Protein AF-B7K690-F1 (afdb_monomer)

Foldseek 3Di:
DPLVLLQLQLCVLVVLCVVVVHDLVRLCVQLVHDSVVNVCSNRSNDDDDPSSLVSSCVSSVHDSVVSVVSVVPVVVLVVVVVVCVVVVHDPVCVVVQCQDLVNVVVVVQLVQLVVLLVVLPVLDDPVQKDKDQDDDPVVPPDDRASMKIAGPPVRDIFGEAEWEWDAQQWDDDLPFFTKTWTQQWAPDFDDQVSLVVCCVVPVHDSVLCNLQRTWDFLVNGFKYKYFQLRHQWDQDPSSGTDRHHDPVRCVLCVLVVHDDSVSSRLFMKMATRQQQACQDPVCVVQVNHDPRPPDPDSPSRTGDSIGMWTADSNRSATDPPMHTVSCVVVVVD

Radius of gyration: 24.87 Å; Cα contacts (8 Å, |Δi|>4): 506; chains: 1; bounding box: 63×53×62 Å

Solvent-accessible surface area (backbone atoms only — not comparable to full-atom values): 18440 Å² total; per-residue (Å²): 130,69,66,63,60,32,35,53,52,7,47,50,53,48,54,51,36,54,74,72,71,48,50,59,60,56,49,13,60,61,32,76,48,56,39,68,55,48,57,32,29,43,66,28,73,45,86,76,52,73,67,56,50,47,34,44,26,57,53,66,73,45,64,68,71,58,58,54,67,78,64,47,57,60,63,53,51,50,50,52,48,52,49,22,62,76,67,79,44,60,68,90,48,45,69,59,55,55,66,31,59,80,40,39,62,53,54,53,54,57,51,45,28,59,49,50,47,52,54,50,60,71,67,46,58,72,85,51,38,46,76,43,64,64,77,75,52,88,86,71,75,62,76,88,44,49,24,36,41,32,33,69,87,78,68,48,73,46,36,32,40,69,33,59,23,30,61,60,41,60,47,76,49,102,90,45,59,27,33,34,29,31,46,45,49,52,96,60,66,53,51,71,67,58,27,45,56,47,17,71,76,68,78,44,55,51,68,59,36,62,77,44,30,38,45,40,41,36,88,72,34,51,28,41,36,34,26,61,35,42,22,33,32,45,73,46,98,86,50,43,80,43,84,59,62,51,76,70,50,47,54,53,33,48,63,66,73,36,86,49,70,65,56,32,45,67,47,33,35,30,30,50,29,72,74,47,24,36,55,51,95,56,37,82,82,57,68,32,59,74,80,50,86,87,64,83,59,79,72,68,46,36,27,40,50,57,47,68,46,42,20,42,71,89,66,51,46,62,35,76,75,37,40,54,46,87,54,48,70,80,72,74,112

Organism: Rippkaea orientalis (strain PCC 8801 / RF-1) (NCBI:txid41431)

pLDDT: mean 88.21, std 11.84, range [42.97, 98.5]

Nearest PDB structures (foldseek):
  1y7y-assembly1_B  TM=9.907E-01  e=6.610E-06  Aeromonas hydrophila
  2b5a-assembly1_A  TM=9.288E-01  e=3.177E-06  [Bacillus] caldolyticus
  3f52-assembly1_A  TM=9.280E-01  e=1.466E-04  Corynebacterium glutamicum
  5woq-assembly2_C  TM=8.392E-01  e=2.435E-04  Mycolicibacterium smegmatis MC2 155
  3f51-assembly1_A  TM=7.438E-01  e=5.952E-05  Corynebacterium glutamicum

Secondary structure (DSSP, 8-state):
--HHHHHHHHHHHHHHHHHTT--HHHHHHHTT--HHHHHHHHTT-----HHHHHHHHHHTT--GGGHHHHSTHHHHHHHHHHHHHHTT--GGGHHHHHTSTTTHHHHHHHHHHHHHHHHHHHHS-TTTEEEE-PPP-TTTT----SEEEEETTT--EEEEEE-PBPTT--EEETTEEEEEEB--B-SSPPPHHHHHHHHHHHT--HHHHHHTTTBPBGGG-SEEEEEGGGGGEEE-TTS-EEE---HHHHHHHHHTT--SHHHHHH-EEEEEGGGSSTT-TTHHHHT-----TT---TT--BPPSS-EEEB-TTT-PBPTT-EEGGGGGGG--

Structure (mmCIF, N/CA/C/O backbone):
data_AF-B7K690-F1
#
_entry.id   AF-B7K690-F1
#
loop_
_atom_site.group_PDB
_atom_site.id
_atom_site.type_symbol
_atom_site.label_atom_id
_atom_site.label_alt_id
_atom_site.label_comp_id
_atom_site.label_asym_id
_atom_site.label_entity_id
_atom_site.label_seq_id
_atom_site.pdbx_PDB_ins_code
_atom_site.Cartn_x
_atom_site.Cartn_y
_atom_site.Cartn_z
_atom_site.occupancy
_atom_site.B_iso_or_equiv
_atom_site.auth_seq_id
_atom_site.auth_comp_id
_atom_site.auth_asym_id
_atom_site.auth_atom_id
_atom_site.pdbx_PDB_model_num
ATOM 1 N N . MET A 1 1 ? -36.297 -1.471 10.708 1.00 51.28 1 MET A N 1
ATOM 2 C CA . MET A 1 1 ? -35.366 -1.195 11.822 1.00 51.28 1 MET A CA 1
ATOM 3 C C . MET A 1 1 ? -33.978 -1.469 11.287 1.00 51.28 1 MET A C 1
ATOM 5 O O . MET A 1 1 ? -33.798 -2.527 10.695 1.00 51.28 1 MET A O 1
ATOM 9 N N . ASP A 1 2 ? -33.068 -0.508 11.374 1.00 62.31 2 ASP A N 1
ATOM 10 C CA . ASP A 1 2 ? -31.789 -0.590 10.670 1.00 62.31 2 ASP A CA 1
ATOM 11 C C . ASP A 1 2 ? -30.854 -1.568 11.397 1.00 62.31 2 ASP A C 1
ATOM 13 O O . ASP A 1 2 ? -30.290 -1.239 12.434 1.00 62.31 2 ASP A O 1
ATOM 17 N N . ALA A 1 3 ? -30.752 -2.817 10.935 1.00 71.12 3 ALA A N 1
ATOM 18 C CA . ALA A 1 3 ? -29.991 -3.861 11.635 1.00 71.12 3 ALA A CA 1
ATOM 19 C C . ALA A 1 3 ? -28.507 -3.486 11.824 1.00 71.12 3 ALA A C 1
ATOM 21 O O . ALA A 1 3 ? -27.873 -3.949 12.774 1.00 71.12 3 ALA A O 1
ATOM 22 N N . ASN A 1 4 ? -27.983 -2.604 10.967 1.00 79.19 4 ASN A N 1
ATOM 23 C CA . ASN A 1 4 ? -26.622 -2.086 11.054 1.00 79.19 4 ASN A CA 1
ATOM 24 C C . ASN A 1 4 ? -26.374 -1.288 12.340 1.00 79.19 4 ASN A C 1
ATOM 26 O O . ASN A 1 4 ? -25.328 -1.473 12.958 1.00 79.19 4 ASN A O 1
ATOM 30 N N . ILE A 1 5 ? -27.344 -0.493 12.811 1.00 83.12 5 ILE A N 1
ATOM 31 C CA . ILE A 1 5 ? -27.148 0.377 13.984 1.00 83.12 5 ILE A CA 1
ATOM 32 C C . ILE A 1 5 ? -26.910 -0.429 15.268 1.00 83.12 5 ILE A C 1
ATOM 34 O O . ILE A 1 5 ? -26.080 -0.079 16.106 1.00 83.12 5 ILE A O 1
ATOM 38 N N . LEU A 1 6 ? -27.614 -1.556 15.409 1.00 89.06 6 LEU A N 1
ATOM 39 C CA . LEU A 1 6 ? -27.503 -2.425 16.578 1.00 89.06 6 LEU A CA 1
ATOM 40 C C . LEU A 1 6 ? -26.184 -3.203 16.567 1.00 89.06 6 LEU A C 1
ATOM 42 O O . LEU A 1 6 ? -25.603 -3.441 17.623 1.00 89.06 6 LEU A O 1
ATOM 46 N N . ILE A 1 7 ? -25.706 -3.587 15.380 1.00 89.06 7 ILE A N 1
ATOM 47 C CA . ILE A 1 7 ? -24.416 -4.262 15.210 1.00 89.06 7 ILE A CA 1
ATOM 48 C C . ILE A 1 7 ? -23.264 -3.296 15.516 1.00 89.06 7 ILE A C 1
ATOM 50 O O . ILE A 1 7 ? -22.328 -3.675 16.218 1.00 89.06 7 ILE A O 1
ATOM 54 N N . GLU A 1 8 ? -23.331 -2.048 15.043 1.00 86.38 8 GLU A N 1
ATOM 55 C CA . GLU A 1 8 ? -22.324 -1.017 15.334 1.00 86.38 8 GLU A CA 1
ATOM 56 C C . GLU A 1 8 ? -22.236 -0.714 16.836 1.00 86.38 8 GLU A C 1
ATOM 58 O O . GLU A 1 8 ? -21.139 -0.749 17.404 1.00 86.38 8 GLU A O 1
ATOM 63 N N . LEU A 1 9 ? -23.383 -0.516 17.497 1.00 90.00 9 LEU A N 1
ATOM 64 C CA . LEU A 1 9 ? -23.448 -0.347 18.950 1.00 90.00 9 LEU A CA 1
ATOM 65 C C . LEU A 1 9 ? -22.862 -1.562 19.685 1.00 90.00 9 LEU A C 1
ATOM 67 O O . LEU A 1 9 ? -22.035 -1.405 20.584 1.00 90.00 9 LEU A O 1
ATOM 71 N N . GLY A 1 10 ? -23.244 -2.776 19.282 1.00 92.88 10 GLY A N 1
ATOM 72 C CA . GLY A 1 10 ? -22.747 -4.011 19.887 1.00 92.88 10 GLY A CA 1
ATOM 73 C C . GLY A 1 10 ? -21.228 -4.168 19.780 1.00 92.88 10 GLY A C 1
ATOM 74 O O . GLY A 1 10 ? -20.556 -4.454 20.775 1.00 92.88 10 GLY A O 1
ATOM 75 N N . ASN A 1 11 ? -20.669 -3.900 18.598 1.00 90.75 11 ASN A N 1
ATOM 76 C CA . ASN A 1 11 ? -19.228 -3.944 18.353 1.00 90.75 11 ASN A CA 1
ATOM 77 C C . ASN A 1 11 ? -18.466 -2.900 19.177 1.00 90.75 11 ASN A C 1
ATOM 79 O O . ASN A 1 11 ? -17.372 -3.182 19.674 1.00 90.75 11 ASN A O 1
ATOM 83 N N . PHE A 1 12 ? -19.028 -1.698 19.330 1.00 90.56 12 PHE A N 1
ATOM 84 C CA . PHE A 1 12 ? -18.436 -0.661 20.167 1.00 90.56 12 PHE A CA 1
ATOM 85 C C . PHE A 1 12 ? -18.348 -1.097 21.629 1.00 90.56 12 PHE A C 1
ATOM 87 O O . PHE A 1 12 ? -17.257 -1.071 22.203 1.00 90.56 12 PHE A O 1
ATOM 94 N N . LEU A 1 13 ? -19.460 -1.570 22.198 1.00 93.19 13 LEU A N 1
ATOM 95 C CA . LEU A 1 13 ? -19.507 -2.045 23.582 1.00 93.19 13 LEU A CA 1
ATOM 96 C C . LEU A 1 13 ? -18.502 -3.181 23.814 1.00 93.19 13 LEU A C 1
ATOM 98 O O . LEU A 1 13 ? -17.698 -3.116 24.744 1.00 93.19 13 LEU A O 1
ATOM 102 N N . HIS A 1 14 ? -18.460 -4.161 22.905 1.00 94.19 14 HIS A N 1
ATOM 103 C CA . HIS A 1 14 ? -17.504 -5.267 22.952 1.00 94.19 14 HIS A CA 1
ATOM 104 C C . HIS A 1 14 ? -16.045 -4.787 22.957 1.00 94.19 14 HIS A C 1
ATOM 106 O O . HIS A 1 14 ? -15.213 -5.251 23.743 1.00 94.19 14 HIS A O 1
ATOM 112 N N . LYS A 1 15 ? -15.719 -3.836 22.077 1.00 91.69 15 LYS A N 1
ATOM 113 C CA . LYS A 1 15 ? -14.371 -3.282 21.929 1.00 91.69 15 LYS A CA 1
ATOM 114 C C . LYS A 1 15 ? -13.919 -2.522 23.173 1.00 91.69 15 LYS A C 1
ATOM 116 O O . LYS A 1 15 ? -12.763 -2.644 23.567 1.00 91.69 15 LYS A O 1
ATOM 121 N N . ILE A 1 16 ? -14.792 -1.726 23.782 1.00 91.75 16 ILE A N 1
ATOM 122 C CA . ILE A 1 16 ? -14.454 -1.015 25.017 1.00 91.75 16 ILE A CA 1
ATOM 123 C C . ILE A 1 16 ? -14.284 -2.009 26.162 1.00 91.75 16 ILE A C 1
ATOM 125 O O . ILE A 1 16 ? -13.269 -1.974 26.858 1.00 91.75 16 ILE A O 1
ATOM 129 N N . ARG A 1 17 ? -15.251 -2.918 26.331 1.00 95.38 17 ARG A N 1
ATOM 130 C CA . ARG A 1 17 ? -15.245 -3.906 27.410 1.00 95.38 17 ARG A CA 1
ATOM 131 C C . ARG A 1 17 ? -13.947 -4.713 27.412 1.00 95.38 17 ARG A C 1
ATOM 133 O O . ARG A 1 17 ? -13.295 -4.844 28.445 1.00 95.38 17 ARG A O 1
ATOM 140 N N . THR A 1 18 ? -13.550 -5.214 26.242 1.00 93.69 18 THR A N 1
ATOM 141 C CA . THR A 1 18 ? -12.318 -6.000 26.076 1.00 93.69 18 THR A CA 1
ATOM 142 C C . THR A 1 18 ? -11.058 -5.177 26.342 1.00 93.69 18 THR A C 1
ATOM 144 O O . THR A 1 18 ? -10.140 -5.680 26.984 1.00 93.69 18 THR A O 1
ATOM 147 N N . ARG A 1 19 ? -11.017 -3.898 25.943 1.00 90.56 19 ARG A N 1
ATOM 148 C CA . ARG A 1 19 ? -9.907 -2.983 26.277 1.00 90.56 19 ARG A CA 1
ATOM 149 C C . ARG A 1 19 ? -9.764 -2.729 27.775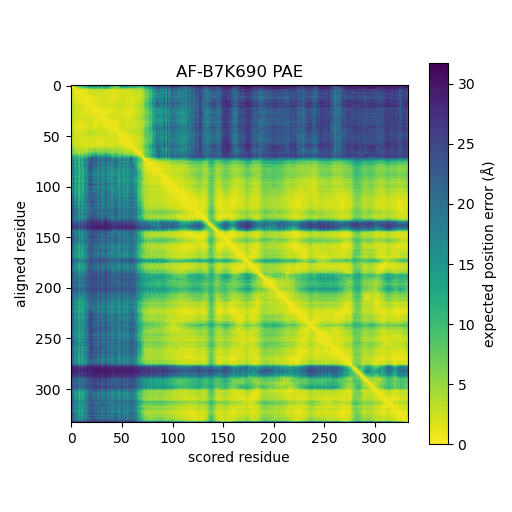 1.00 90.56 19 ARG A C 1
ATOM 151 O O . ARG A 1 19 ? -8.640 -2.591 28.242 1.00 90.56 19 ARG A O 1
ATOM 158 N N . LYS A 1 20 ? -10.876 -2.683 28.514 1.00 92.69 20 LYS A N 1
ATOM 159 C CA . LYS A 1 20 ? -10.876 -2.575 29.983 1.00 92.69 20 LYS A CA 1
ATOM 160 C C . LYS A 1 20 ? -10.671 -3.929 30.686 1.00 92.69 20 LYS A C 1
ATOM 162 O O . LYS A 1 20 ? -10.703 -3.984 31.908 1.00 92.69 20 LYS A O 1
ATOM 167 N N . GLY A 1 21 ? -10.454 -5.018 29.938 1.00 94.38 21 GLY A N 1
ATOM 168 C CA . GLY A 1 21 ? -10.219 -6.357 30.490 1.00 94.38 21 GLY A CA 1
ATOM 169 C C . GLY A 1 21 ? -11.438 -6.988 31.172 1.00 94.38 21 GLY A C 1
ATOM 170 O O . GLY A 1 21 ? -11.285 -7.943 31.927 1.00 94.38 21 GLY A O 1
ATOM 171 N N . LEU A 1 22 ? -12.645 -6.471 30.926 1.00 95.62 22 LEU A N 1
ATOM 172 C CA . LEU A 1 22 ? -13.865 -6.918 31.601 1.00 95.62 22 LEU A CA 1
ATOM 173 C C . LEU A 1 22 ? -14.472 -8.129 30.874 1.00 95.62 22 LEU A C 1
ATOM 175 O O . LEU A 1 22 ? -14.525 -8.166 29.640 1.00 95.62 22 LEU A O 1
ATOM 179 N N . SER A 1 23 ? -14.985 -9.111 31.614 1.00 97.50 23 SER A N 1
ATOM 180 C CA . SER A 1 23 ? -15.824 -10.178 31.046 1.00 97.50 23 SER A CA 1
ATOM 181 C C . SER A 1 23 ? -17.252 -9.675 30.787 1.00 97.50 23 SER A C 1
ATOM 183 O O . SER A 1 23 ? -17.644 -8.618 31.285 1.00 97.50 23 SER A O 1
ATOM 185 N N . GLN A 1 24 ? -18.040 -10.405 29.985 1.00 97.62 24 GLN A N 1
ATOM 186 C CA . GLN A 1 24 ? -19.461 -10.074 29.792 1.00 97.62 24 GLN A CA 1
ATOM 187 C C . GLN A 1 24 ? -20.231 -10.186 31.111 1.00 97.62 24 GLN A C 1
ATOM 189 O O . GLN A 1 24 ? -21.019 -9.298 31.410 1.00 97.62 24 GLN A O 1
ATOM 194 N N . GLU A 1 25 ? -19.967 -11.232 31.903 1.00 97.69 25 GLU A N 1
ATOM 195 C CA . GLU A 1 25 ? -20.482 -11.399 33.267 1.00 97.69 25 GLU A CA 1
ATOM 196 C C . GLU A 1 25 ? -20.187 -10.174 34.132 1.00 97.69 25 GLU A C 1
ATOM 198 O O . GLU A 1 25 ? -21.101 -9.621 34.731 1.00 97.69 25 GLU A O 1
ATOM 203 N N . TYR A 1 26 ? -18.935 -9.720 34.152 1.00 97.56 26 TYR A N 1
ATOM 204 C CA . TYR A 1 26 ? -18.531 -8.632 35.034 1.00 97.56 26 TYR A CA 1
ATOM 205 C C . TYR A 1 26 ? -19.106 -7.281 34.593 1.00 97.56 26 TYR A C 1
ATOM 207 O O . TYR A 1 26 ? -19.539 -6.491 35.422 1.00 97.56 26 TYR A O 1
ATOM 215 N N . LEU A 1 27 ? -19.202 -7.024 33.283 1.00 97.31 27 LEU A N 1
ATOM 216 C CA . LEU A 1 27 ? -19.916 -5.842 32.791 1.00 97.31 27 LEU A CA 1
ATOM 217 C C . LEU A 1 27 ? -21.408 -5.889 33.149 1.00 97.31 27 LEU A C 1
ATOM 219 O O . LEU A 1 27 ? -21.987 -4.863 33.491 1.00 97.31 27 LEU A O 1
ATOM 223 N N . ALA A 1 28 ? -22.031 -7.062 33.043 1.00 97.38 28 ALA A N 1
ATOM 224 C CA . ALA A 1 28 ? -23.441 -7.236 33.361 1.00 97.38 28 ALA A CA 1
ATOM 225 C C . ALA A 1 28 ? -23.717 -6.944 34.842 1.00 97.38 28 ALA A C 1
ATOM 227 O O . ALA A 1 28 ? -24.654 -6.217 35.148 1.00 97.38 28 ALA A O 1
ATOM 228 N N . GLU A 1 29 ? -22.848 -7.425 35.734 1.00 97.31 29 GLU A N 1
ATOM 229 C CA . GLU A 1 29 ? -22.893 -7.124 37.167 1.00 97.31 29 GLU A CA 1
ATOM 230 C C . GLU A 1 29 ? -22.744 -5.621 37.442 1.00 97.31 29 GLU A C 1
ATOM 232 O O . GLU A 1 29 ? -23.582 -5.035 38.123 1.00 97.31 29 GLU A O 1
ATOM 237 N N . LEU A 1 30 ? -21.734 -4.970 36.853 1.00 96.75 30 LEU A N 1
ATOM 238 C CA . LEU A 1 30 ? -21.505 -3.530 37.029 1.00 96.75 30 LEU A CA 1
ATOM 239 C C . LEU A 1 30 ? -22.658 -2.664 36.496 1.00 96.75 30 LEU A C 1
ATOM 241 O O . LEU A 1 30 ? -22.901 -1.579 37.019 1.00 96.75 30 LEU A O 1
ATOM 245 N N . ALA A 1 31 ? -23.338 -3.118 35.442 1.00 96.19 31 ALA A N 1
ATOM 246 C CA . ALA A 1 31 ? -24.435 -2.396 34.801 1.00 96.19 31 ALA A CA 1
ATOM 247 C C . ALA A 1 31 ? -25.825 -2.755 35.360 1.00 96.19 31 ALA A C 1
ATOM 249 O O . ALA A 1 31 ? -26.808 -2.194 34.875 1.00 96.19 31 ALA A O 1
ATOM 250 N N . ASP A 1 32 ? -25.910 -3.675 36.330 1.00 96.44 32 ASP A N 1
ATOM 251 C CA . ASP A 1 32 ? -27.158 -4.264 36.842 1.00 96.44 32 ASP A CA 1
ATOM 252 C C . ASP A 1 32 ? -28.048 -4.844 35.720 1.00 96.44 32 ASP A C 1
ATOM 254 O O . ASP A 1 32 ? -29.227 -4.524 35.558 1.00 96.44 32 ASP A O 1
ATOM 258 N N . LEU A 1 33 ? -27.443 -5.673 34.865 1.00 96.19 33 LEU A N 1
ATOM 259 C CA . LEU A 1 33 ? -28.084 -6.297 33.708 1.00 96.19 33 LEU A CA 1
ATOM 260 C C . LEU A 1 33 ? -27.851 -7.807 33.680 1.00 96.19 33 LEU A C 1
ATOM 262 O O . LEU A 1 33 ? -26.888 -8.335 34.228 1.00 96.19 33 LEU A O 1
ATOM 266 N N . ASP A 1 34 ? -28.711 -8.526 32.955 1.00 96.38 34 ASP A N 1
ATOM 267 C CA . ASP A 1 34 ? -28.480 -9.943 32.686 1.00 96.38 34 ASP A CA 1
ATOM 268 C C . ASP A 1 34 ? -27.308 -10.110 31.711 1.00 96.38 34 ASP A C 1
ATOM 270 O O . ASP A 1 34 ? -27.235 -9.481 30.650 1.00 96.38 34 ASP A O 1
ATOM 274 N N . ARG A 1 35 ? -26.394 -11.022 32.019 1.00 96.69 35 ARG A N 1
ATOM 275 C CA . ARG A 1 35 ? -25.261 -11.325 31.142 1.00 96.69 35 ARG A CA 1
ATOM 276 C C . ARG A 1 35 ? -25.682 -11.706 29.718 1.00 96.69 35 ARG A C 1
ATOM 278 O O . ARG A 1 35 ? -25.057 -11.297 28.738 1.00 96.69 35 ARG A O 1
ATOM 285 N N . THR A 1 36 ? -26.740 -12.495 29.576 1.00 97.06 36 THR A N 1
ATOM 286 C CA . THR A 1 36 ? -27.297 -12.881 28.273 1.00 97.06 36 THR A CA 1
ATOM 287 C C . THR A 1 36 ? -27.758 -11.652 27.503 1.00 97.06 36 THR A C 1
ATOM 289 O O . THR A 1 36 ? -27.610 -11.606 26.282 1.00 97.06 36 THR A O 1
ATOM 292 N N . TYR A 1 37 ? -28.260 -10.630 28.199 1.00 96.62 37 TYR A N 1
ATOM 293 C CA . TYR A 1 37 ? -28.616 -9.357 27.590 1.00 96.62 37 TYR A CA 1
ATOM 294 C C . TYR A 1 37 ? -27.383 -8.629 27.042 1.00 96.62 37 TYR A C 1
ATOM 296 O O . TYR A 1 37 ? -27.397 -8.263 25.867 1.00 96.62 37 TYR A O 1
ATOM 304 N N . ILE A 1 38 ? -26.284 -8.539 27.804 1.00 97.00 38 ILE A N 1
ATOM 305 C CA . ILE A 1 38 ? -24.995 -8.012 27.307 1.00 97.00 38 ILE A CA 1
ATOM 306 C C . ILE A 1 38 ? -24.518 -8.790 26.069 1.00 97.00 38 ILE A C 1
ATOM 308 O O . ILE A 1 38 ? -24.191 -8.196 25.044 1.00 97.00 38 ILE A O 1
ATOM 312 N N . SER A 1 39 ? -24.558 -10.124 26.106 1.00 97.06 39 SER A N 1
ATOM 313 C CA . SER A 1 39 ? -24.180 -10.977 24.968 1.00 97.06 39 SER A CA 1
ATOM 314 C C . SER A 1 39 ? -25.051 -10.751 23.724 1.00 97.06 39 SER A C 1
ATOM 316 O O . SER A 1 39 ? -24.575 -10.820 22.587 1.00 97.06 39 SER A O 1
ATOM 318 N N . LEU A 1 40 ? -26.353 -10.526 23.904 1.00 96.88 40 LEU A N 1
ATOM 319 C CA . LEU A 1 40 ? -27.267 -10.233 22.802 1.00 96.88 40 LEU A CA 1
ATOM 320 C C . LEU A 1 40 ? -27.055 -8.819 22.252 1.00 96.88 40 LEU A C 1
ATOM 322 O O . LEU A 1 40 ? -27.145 -8.642 21.037 1.00 96.88 40 LEU A O 1
ATOM 326 N N . LEU A 1 41 ? -26.746 -7.845 23.110 1.00 95.25 41 LEU A N 1
ATOM 327 C CA . LEU A 1 41 ? -26.402 -6.483 22.707 1.00 95.25 41 LEU A CA 1
ATOM 328 C C . LEU A 1 41 ? -25.116 -6.446 21.886 1.00 95.25 41 LEU A C 1
ATOM 330 O O . LEU A 1 41 ? -25.131 -5.907 20.785 1.00 95.25 41 LEU A O 1
ATOM 334 N N . GLU A 1 42 ? -24.044 -7.095 22.350 1.00 95.44 42 GLU A N 1
ATOM 335 C CA . GLU A 1 42 ? -22.766 -7.148 21.620 1.00 95.44 42 GLU A CA 1
ATOM 336 C C . GLU A 1 42 ? -22.894 -7.797 20.233 1.00 95.44 42 GLU A C 1
ATOM 338 O O . GLU A 1 42 ? -22.110 -7.509 19.336 1.00 95.44 42 GLU A O 1
ATOM 343 N N . ARG A 1 43 ? -23.912 -8.642 20.029 1.00 94.69 43 ARG A N 1
ATOM 344 C CA . ARG A 1 43 ? -24.222 -9.285 18.741 1.00 94.69 43 ARG A CA 1
ATOM 345 C C . ARG A 1 43 ? -25.280 -8.545 17.912 1.00 94.69 43 ARG A C 1
ATOM 347 O O . ARG A 1 43 ? -25.734 -9.085 16.901 1.00 94.69 43 ARG A O 1
ATOM 354 N N . GLY A 1 44 ? -25.739 -7.373 18.357 1.00 93.44 44 GLY A N 1
ATOM 355 C CA . GLY A 1 44 ? -26.783 -6.588 17.691 1.00 93.44 44 GLY A CA 1
ATOM 356 C C . GLY A 1 44 ? -28.156 -7.272 17.644 1.00 93.44 44 GLY A C 1
ATOM 357 O O . GLY A 1 44 ? -28.960 -7.002 16.757 1.00 93.44 44 GLY A O 1
ATOM 358 N N . LYS A 1 45 ? -28.433 -8.207 18.564 1.00 95.50 45 LYS A N 1
ATOM 359 C CA . LYS A 1 45 ? -29.685 -8.990 18.622 1.00 95.50 45 LYS A CA 1
ATOM 360 C C . LYS A 1 45 ? -30.746 -8.385 19.543 1.00 95.50 45 LYS A C 1
ATOM 362 O O . LYS A 1 45 ? -31.843 -8.932 19.649 1.00 95.50 45 LYS A O 1
ATOM 367 N N 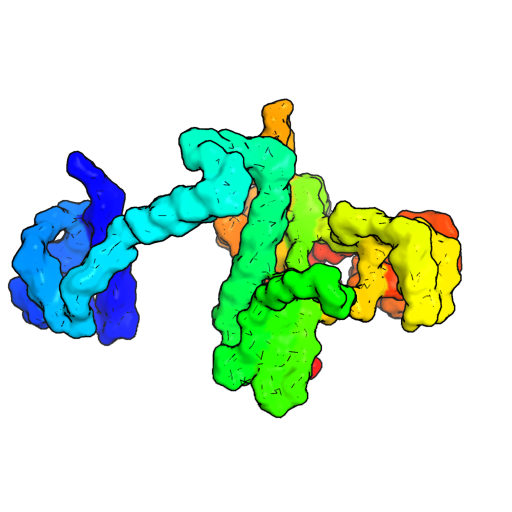. ARG A 1 46 ? -30.433 -7.282 20.226 1.00 93.50 46 ARG A N 1
ATOM 368 C CA . ARG A 1 46 ? -31.354 -6.546 21.099 1.00 93.50 46 ARG A CA 1
ATOM 369 C C . ARG A 1 46 ? -31.252 -5.052 20.834 1.00 93.50 46 ARG A C 1
ATOM 371 O O . ARG A 1 46 ? -30.167 -4.549 20.572 1.00 93.50 46 ARG A O 1
ATOM 378 N N . ASN A 1 47 ? -32.394 -4.376 20.928 1.00 93.00 47 ASN A N 1
ATOM 379 C CA . ASN A 1 47 ? -32.479 -2.923 20.933 1.00 93.00 47 ASN A CA 1
ATOM 380 C C . ASN A 1 47 ? -32.566 -2.444 22.392 1.00 93.00 47 ASN A C 1
ATOM 382 O O . ASN A 1 47 ? -33.613 -2.657 23.011 1.00 93.00 47 ASN A O 1
ATOM 386 N N . PRO A 1 48 ? -31.490 -1.881 22.966 1.00 92.75 48 PRO A N 1
ATOM 387 C CA . PRO A 1 48 ? -31.515 -1.416 24.342 1.00 92.75 48 PRO A CA 1
ATOM 388 C C . PRO A 1 48 ? -32.320 -0.125 24.494 1.00 92.75 48 PRO A C 1
ATOM 390 O O . PRO A 1 48 ? -32.356 0.714 23.598 1.00 92.75 48 PRO A O 1
ATOM 393 N N . SER A 1 49 ? -32.930 0.068 25.665 1.00 93.88 49 SER A N 1
ATOM 394 C CA . SER A 1 49 ? -33.419 1.391 26.056 1.00 93.88 49 SER A CA 1
ATOM 395 C C . SER A 1 49 ? -32.245 2.342 26.306 1.00 93.88 49 SER A C 1
ATOM 397 O O . SER A 1 49 ? -31.137 1.913 26.639 1.00 93.88 49 SER A O 1
ATOM 399 N N . LEU A 1 50 ? -32.503 3.650 26.237 1.00 89.50 50 LEU A N 1
ATOM 400 C CA . LEU A 1 50 ? -31.508 4.666 26.591 1.00 89.50 50 LEU A CA 1
ATOM 401 C C . LEU A 1 50 ? -31.019 4.516 28.043 1.00 89.50 50 LEU A C 1
ATOM 403 O O . LEU A 1 50 ? -29.850 4.743 28.328 1.00 89.50 50 LEU A O 1
ATOM 407 N N . THR A 1 51 ? -31.890 4.066 28.951 1.00 93.50 51 THR A N 1
ATOM 408 C CA . THR A 1 51 ? -31.523 3.783 30.346 1.00 93.50 51 THR A CA 1
ATOM 409 C C . THR A 1 51 ? -30.545 2.615 30.465 1.00 93.50 51 THR A C 1
ATOM 411 O O . THR A 1 51 ? -29.554 2.745 31.170 1.00 93.50 51 THR A O 1
ATOM 414 N N . CYS A 1 52 ? -30.756 1.518 29.723 1.00 93.81 52 CYS A N 1
ATOM 415 C CA . CYS A 1 52 ? -29.797 0.407 29.664 1.00 93.81 52 CYS A CA 1
ATOM 416 C C . CYS A 1 52 ? -28.444 0.866 29.116 1.00 93.81 52 CYS A C 1
ATOM 418 O O . CYS A 1 52 ? -27.407 0.497 29.656 1.00 93.81 52 CYS A O 1
ATOM 420 N N . ILE A 1 53 ? -28.453 1.668 28.044 1.00 92.81 53 ILE A N 1
ATOM 421 C CA . ILE A 1 53 ? -27.232 2.249 27.474 1.00 92.81 53 ILE A CA 1
ATOM 422 C C . ILE A 1 53 ? -26.500 3.065 28.541 1.00 92.81 53 ILE A C 1
ATOM 424 O O . ILE A 1 53 ? -25.310 2.851 28.743 1.00 92.81 53 ILE A O 1
ATOM 428 N N . ASN A 1 54 ? -27.201 3.951 29.253 1.00 93.25 54 ASN A N 1
ATOM 429 C CA . ASN A 1 54 ? -26.600 4.769 30.301 1.00 93.25 54 ASN A CA 1
ATOM 430 C C . ASN A 1 54 ? -25.957 3.918 31.407 1.00 93.25 54 ASN A C 1
ATOM 432 O O . ASN A 1 54 ? -24.818 4.184 31.777 1.00 93.25 54 ASN A O 1
ATOM 436 N N . SER A 1 55 ? -26.634 2.865 31.881 1.00 94.94 55 SER A N 1
ATOM 437 C CA . SER A 1 55 ? -26.071 1.950 32.885 1.00 94.94 55 SER A CA 1
ATOM 438 C C . SER A 1 55 ? -24.805 1.250 32.387 1.00 94.94 55 SER A C 1
ATOM 440 O O . SER A 1 55 ? -23.811 1.180 33.104 1.00 94.94 55 SER A O 1
ATOM 442 N N . ILE A 1 56 ? -24.801 0.780 31.135 1.00 95.31 56 ILE A N 1
ATOM 443 C CA . ILE A 1 56 ? -23.624 0.141 30.529 1.00 95.31 56 ILE A CA 1
ATOM 444 C C . ILE A 1 56 ? -22.470 1.139 30.390 1.00 95.31 56 ILE A C 1
ATOM 446 O O . ILE A 1 56 ? -21.328 0.794 30.674 1.00 95.31 56 ILE A O 1
ATOM 450 N N . PHE A 1 57 ? -22.744 2.370 29.959 1.00 93.75 57 PHE A N 1
ATOM 451 C CA . PHE A 1 57 ? -21.721 3.403 29.786 1.00 93.75 57 PHE A CA 1
ATOM 452 C C . PHE A 1 57 ? -21.115 3.833 31.126 1.00 93.75 57 PHE A C 1
ATOM 454 O O . PHE A 1 57 ? -19.897 3.939 31.229 1.00 93.75 57 PHE A O 1
ATOM 461 N N . GLN A 1 58 ? -21.932 3.965 32.175 1.00 94.06 58 GLN A N 1
ATOM 462 C CA . GLN A 1 58 ? -21.453 4.198 33.541 1.00 94.06 58 GLN A CA 1
ATOM 463 C C . GLN A 1 58 ? -20.585 3.038 34.048 1.00 94.06 58 GLN A C 1
ATOM 465 O O . GLN A 1 58 ? -19.496 3.274 34.563 1.00 94.06 58 GLN A O 1
ATOM 470 N N . ALA A 1 59 ? -21.013 1.789 33.838 1.00 95.19 59 ALA A N 1
ATOM 471 C CA . ALA A 1 59 ? -20.243 0.594 34.19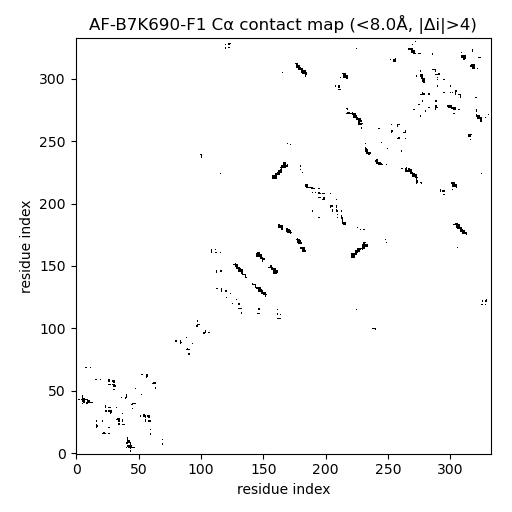4 1.00 95.19 59 ALA A CA 1
ATOM 472 C C . ALA A 1 59 ? -18.911 0.488 33.431 1.00 95.19 59 ALA A C 1
ATOM 474 O O . ALA A 1 59 ? -17.915 -0.015 33.951 1.00 95.19 59 ALA A O 1
ATOM 475 N N . LEU A 1 60 ? -18.889 0.972 32.189 1.00 93.06 60 LEU A N 1
ATOM 476 C CA . LEU A 1 60 ? -17.688 1.070 31.373 1.00 93.06 60 LEU A CA 1
ATOM 477 C C . LEU A 1 60 ? -16.871 2.326 31.662 1.00 93.06 60 LEU A C 1
ATOM 479 O O . LEU A 1 60 ? -15.797 2.432 31.079 1.00 93.06 60 LEU A O 1
ATOM 483 N N . ASP A 1 61 ? -17.318 3.232 32.537 1.00 92.19 61 ASP A N 1
ATOM 484 C CA . ASP A 1 61 ? -16.685 4.528 32.807 1.00 92.19 61 ASP A CA 1
ATOM 485 C C . ASP A 1 61 ? -16.397 5.282 31.491 1.00 92.19 61 ASP A C 1
ATOM 487 O O . ASP A 1 61 ? -15.251 5.516 31.100 1.00 92.19 61 ASP A O 1
ATOM 491 N N . ILE A 1 62 ? -17.486 5.524 30.751 1.00 88.50 62 ILE A N 1
ATOM 492 C CA . ILE A 1 62 ? -17.552 6.257 29.484 1.00 88.50 62 ILE A CA 1
ATOM 493 C C . ILE A 1 62 ? -18.712 7.253 29.542 1.00 88.50 62 ILE A C 1
ATOM 495 O O . ILE A 1 62 ? -19.801 6.929 30.017 1.00 88.50 62 ILE A O 1
ATOM 499 N N . ASP A 1 63 ? -18.500 8.452 29.002 1.00 86.44 63 ASP A N 1
ATOM 500 C CA . ASP A 1 63 ? -19.563 9.441 28.835 1.00 86.44 63 ASP A CA 1
ATOM 501 C C . ASP A 1 63 ? -20.563 8.984 27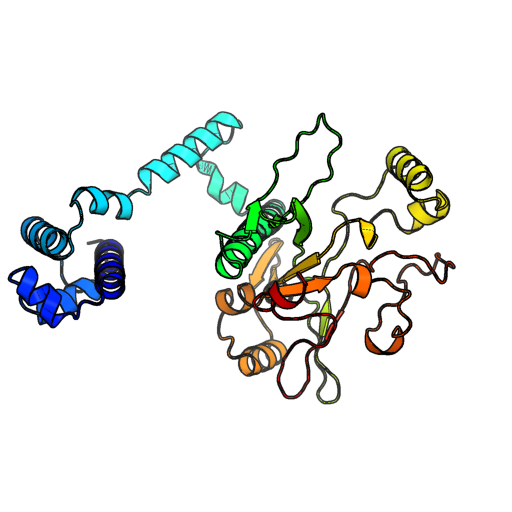.757 1.00 86.44 63 ASP A C 1
ATOM 503 O O . ASP A 1 63 ? -20.178 8.643 26.638 1.00 86.44 63 ASP A O 1
ATOM 507 N N . ILE A 1 64 ? -21.866 9.001 28.064 1.00 83.88 64 ILE A N 1
ATOM 508 C CA . ILE A 1 64 ? -22.924 8.626 27.113 1.00 83.88 64 ILE A CA 1
ATOM 509 C C . ILE A 1 64 ? -22.879 9.448 25.817 1.00 83.88 64 ILE A C 1
ATOM 511 O O . ILE A 1 64 ? -23.306 8.956 24.776 1.00 83.88 64 ILE A O 1
ATOM 515 N N . ILE A 1 65 ? -22.307 10.658 25.839 1.00 81.00 65 ILE A N 1
ATOM 516 C CA . ILE A 1 65 ? -22.082 11.487 24.648 1.00 81.00 65 ILE A CA 1
ATOM 517 C C . ILE A 1 65 ? -21.186 10.772 23.621 1.00 81.00 65 ILE A C 1
ATOM 519 O O . ILE A 1 65 ? -21.360 10.975 22.417 1.00 81.00 65 ILE A O 1
ATOM 523 N N . GLU A 1 66 ? -20.288 9.874 24.046 1.00 75.62 66 GLU A N 1
ATOM 524 C CA . GLU A 1 66 ? -19.461 9.077 23.130 1.00 75.62 66 GLU A CA 1
ATOM 525 C C . GLU A 1 66 ? -20.293 8.186 22.199 1.00 75.62 66 GLU A C 1
ATOM 527 O O . GLU A 1 66 ? -19.832 7.844 21.109 1.00 75.62 66 GLU A O 1
ATOM 532 N N . ILE A 1 67 ? -21.550 7.874 22.545 1.00 76.12 67 ILE A N 1
ATOM 533 C CA . ILE A 1 67 ? -22.436 7.127 21.649 1.00 76.12 67 ILE A CA 1
ATOM 534 C C . ILE A 1 67 ? -22.681 7.874 20.334 1.00 76.12 67 ILE A C 1
ATOM 536 O O . ILE A 1 67 ? -22.802 7.247 19.287 1.00 76.12 67 ILE A O 1
ATOM 540 N N . PHE A 1 68 ? -22.700 9.210 20.348 1.00 69.00 68 PHE A N 1
ATOM 541 C CA . PHE A 1 68 ? -22.915 10.003 19.139 1.00 69.00 68 PHE A CA 1
ATOM 542 C C . PHE A 1 68 ? -21.718 9.948 18.189 1.00 69.00 68 PHE A C 1
ATOM 544 O O . PHE A 1 68 ? -21.899 10.115 16.986 1.00 69.00 68 PHE A O 1
ATOM 551 N N . GLN A 1 69 ? -20.523 9.607 18.684 1.00 65.06 69 GLN A N 1
ATOM 552 C CA . GLN A 1 69 ? -19.354 9.356 17.837 1.00 65.06 69 GLN A CA 1
ATOM 553 C C . GLN A 1 69 ? -19.509 8.080 16.995 1.00 65.06 69 GLN A C 1
ATOM 555 O O . GLN A 1 69 ? -18.866 7.957 15.953 1.00 65.06 69 GLN A O 1
ATOM 560 N N . LEU A 1 70 ? -20.379 7.145 17.405 1.00 61.91 70 LEU A N 1
ATOM 561 C CA . LEU A 1 70 ? -20.742 5.975 16.593 1.00 61.91 70 LEU A CA 1
ATOM 562 C C . LEU A 1 70 ? -21.541 6.360 15.356 1.00 61.91 70 LEU A C 1
ATOM 564 O O . LEU A 1 70 ? -21.437 5.696 14.331 1.00 61.91 70 LEU A O 1
ATOM 568 N N . PHE A 1 71 ? -22.305 7.445 15.450 1.00 63.88 71 PHE A N 1
ATOM 569 C CA . PHE A 1 71 ? -23.264 7.864 14.433 1.00 63.88 71 PHE A CA 1
ATOM 570 C C . PHE A 1 71 ? -22.801 9.085 13.642 1.00 63.88 71 PHE A C 1
ATOM 572 O O . PHE A 1 71 ? -23.554 9.610 12.822 1.00 63.88 71 PHE A O 1
ATOM 579 N N . ASP A 1 72 ? -21.566 9.541 13.856 1.00 62.84 72 ASP A N 1
ATOM 580 C CA . ASP A 1 72 ? -21.057 10.792 13.303 1.00 62.84 72 ASP A CA 1
ATOM 581 C C . ASP A 1 72 ? -20.616 10.674 11.830 1.00 62.84 72 ASP A C 1
ATOM 583 O O . ASP A 1 72 ? -19.540 11.107 11.401 1.00 62.84 72 ASP A O 1
ATOM 587 N N . TYR A 1 73 ? -21.481 10.066 11.018 1.00 67.38 73 TYR A N 1
ATOM 588 C CA . TYR A 1 73 ? -21.480 10.262 9.576 1.00 67.38 73 TYR A CA 1
ATOM 589 C C . TYR A 1 73 ? -21.769 11.728 9.246 1.00 67.38 73 TYR A C 1
ATOM 591 O O . TYR A 1 73 ? -21.235 12.227 8.264 1.00 67.38 73 TYR A O 1
ATOM 599 N N . THR A 1 74 ? -22.526 12.441 10.087 1.00 68.31 74 THR A N 1
ATOM 600 C CA . THR A 1 74 ? -22.873 13.854 9.895 1.00 68.31 74 THR A CA 1
ATOM 601 C C . THR A 1 74 ? -21.637 14.739 9.773 1.00 68.31 74 THR A C 1
ATOM 603 O O . THR A 1 74 ? -21.524 15.468 8.792 1.00 68.31 74 THR A O 1
ATOM 606 N N . ASN A 1 75 ? -20.657 14.644 10.679 1.00 73.62 75 ASN A N 1
ATOM 607 C CA . ASN A 1 75 ? -19.443 15.455 10.551 1.00 73.62 75 ASN A CA 1
ATOM 608 C C . ASN A 1 75 ? -18.606 15.078 9.326 1.00 73.62 75 ASN A C 1
ATOM 610 O O . ASN A 1 75 ? -18.060 15.965 8.673 1.00 73.62 75 ASN A O 1
ATOM 614 N N . LYS A 1 76 ? -18.535 13.794 8.955 1.00 78.69 76 LYS A N 1
ATOM 615 C CA . LYS A 1 76 ? -17.832 13.370 7.730 1.00 78.69 76 LYS A CA 1
ATOM 616 C C . LYS A 1 76 ? -18.535 13.853 6.463 1.00 78.69 76 LYS A C 1
ATOM 618 O O . LYS A 1 76 ? -17.868 14.327 5.552 1.00 78.69 76 LYS A O 1
ATOM 623 N N . ILE A 1 77 ? -19.861 13.763 6.409 1.00 83.25 77 ILE A N 1
ATOM 624 C CA . ILE A 1 77 ? -20.679 14.262 5.298 1.00 83.25 77 ILE A CA 1
ATOM 625 C C . ILE A 1 77 ? -20.534 15.780 5.200 1.00 83.25 77 ILE A C 1
ATOM 627 O O . ILE A 1 77 ? -20.301 16.288 4.110 1.00 83.25 77 ILE A O 1
ATOM 631 N N . ASN A 1 78 ? -20.561 16.497 6.326 1.00 84.44 78 ASN A N 1
ATOM 632 C CA . ASN A 1 78 ? -20.332 17.940 6.358 1.00 84.44 78 ASN A CA 1
ATOM 633 C C . ASN A 1 78 ? -18.931 18.300 5.852 1.00 84.44 78 ASN A C 1
ATOM 635 O O . ASN A 1 78 ? -18.796 19.210 5.040 1.00 84.44 78 ASN A O 1
ATOM 639 N N . GLN A 1 79 ? -17.894 17.566 6.267 1.00 88.06 79 GLN A N 1
ATOM 640 C CA . GLN A 1 79 ? -16.534 17.754 5.754 1.00 88.06 79 GLN A CA 1
ATOM 641 C C . GLN A 1 79 ? -16.446 17.487 4.247 1.00 88.06 79 GLN A C 1
ATOM 643 O O . GLN A 1 79 ? -15.813 18.260 3.533 1.00 88.06 79 GLN A O 1
ATOM 648 N N . LEU A 1 80 ? -17.091 16.429 3.745 1.00 90.69 80 LEU A N 1
ATOM 649 C CA . LEU A 1 80 ? -17.135 16.131 2.310 1.00 90.69 80 LEU A CA 1
ATOM 650 C C . LEU A 1 80 ? -17.917 17.196 1.533 1.00 90.69 80 LEU A C 1
ATOM 652 O O . LEU A 1 80 ? -17.480 17.599 0.461 1.00 90.69 80 LEU A O 1
ATOM 656 N N . SER A 1 81 ? -19.024 17.694 2.081 1.00 89.75 81 SER A N 1
ATOM 657 C CA . SER A 1 81 ? -19.810 18.776 1.485 1.00 89.75 81 SER A CA 1
ATOM 658 C C . SER A 1 81 ? -19.011 20.079 1.431 1.00 89.75 81 SER A C 1
ATOM 660 O O . SER A 1 81 ? -18.991 20.735 0.395 1.00 89.75 81 SER A O 1
ATOM 662 N N . GLN A 1 82 ? -18.315 20.442 2.512 1.00 94.12 82 GLN A N 1
ATOM 663 C CA . GLN A 1 82 ? -17.427 21.610 2.553 1.00 94.12 82 GLN A CA 1
ATOM 664 C C . GLN A 1 82 ? -16.250 21.458 1.587 1.00 94.12 82 GLN A C 1
ATOM 666 O O . GLN A 1 82 ? -15.872 22.416 0.915 1.00 94.12 82 GLN A O 1
ATOM 671 N N . PHE A 1 83 ? -15.680 20.254 1.490 1.00 94.50 83 PHE A N 1
ATOM 672 C CA . PHE A 1 83 ? -14.656 19.943 0.500 1.00 94.50 83 PHE A CA 1
ATOM 673 C C . PHE A 1 83 ? -15.193 20.161 -0.916 1.00 94.50 83 PHE A C 1
ATOM 675 O O . PHE A 1 83 ? -14.572 20.881 -1.686 1.00 94.50 83 PHE A O 1
ATOM 682 N N . CYS A 1 84 ? -16.364 19.609 -1.239 1.00 96.00 84 CYS A N 1
ATOM 683 C CA . CYS A 1 84 ? -16.975 19.770 -2.555 1.00 96.00 84 CYS A CA 1
ATOM 684 C C . CYS A 1 84 ? -17.200 21.251 -2.894 1.00 96.00 84 CYS A C 1
ATOM 686 O O . CYS A 1 84 ? -16.761 21.702 -3.946 1.00 96.00 84 CYS A O 1
ATOM 688 N N . GLN A 1 85 ? -17.740 22.032 -1.953 1.00 95.38 85 GLN A N 1
ATOM 689 C CA . GLN A 1 85 ? -17.899 23.485 -2.101 1.00 95.38 85 GLN A CA 1
ATOM 690 C C . GLN A 1 85 ? -16.570 24.219 -2.318 1.00 95.38 85 GLN A C 1
ATOM 692 O O . GLN A 1 85 ? -16.510 25.165 -3.091 1.00 95.38 85 GLN A O 1
ATOM 697 N N . SER A 1 86 ? -15.494 23.790 -1.654 1.00 96.94 86 SER A N 1
ATOM 698 C CA . SER A 1 86 ? -14.177 24.438 -1.761 1.00 96.94 86 SER A CA 1
ATOM 699 C C . SER A 1 86 ? -13.497 24.223 -3.118 1.00 96.94 86 SER A C 1
ATOM 701 O O . SER A 1 86 ? -12.527 24.916 -3.423 1.00 96.94 86 SER A O 1
ATOM 703 N N . TYR A 1 87 ? -13.960 23.245 -3.899 1.00 96.00 87 TYR A N 1
ATOM 704 C CA . TYR A 1 87 ? -13.376 22.848 -5.182 1.00 96.00 87 TYR A CA 1
ATOM 705 C C . TYR A 1 87 ? -14.398 22.859 -6.327 1.00 96.00 87 TYR A C 1
ATOM 707 O O . TYR A 1 87 ? -14.145 22.233 -7.355 1.00 96.00 87 TYR A O 1
ATOM 715 N N . ASP A 1 88 ? -15.536 23.539 -6.145 1.00 95.69 88 ASP A N 1
ATOM 716 C CA . ASP A 1 88 ? -16.617 23.639 -7.134 1.00 95.69 88 ASP A CA 1
ATOM 717 C C . ASP A 1 88 ? -17.095 22.265 -7.651 1.00 95.69 88 ASP A C 1
ATOM 719 O O . ASP A 1 88 ? -17.347 22.066 -8.840 1.00 95.69 88 ASP A O 1
ATOM 723 N N . LEU A 1 89 ? -17.187 21.283 -6.746 1.00 95.69 89 LEU A N 1
ATOM 724 C CA . LEU A 1 89 ? -17.722 19.954 -7.029 1.00 95.69 89 LEU A CA 1
ATOM 725 C C . LEU A 1 89 ? -19.180 19.876 -6.586 1.00 95.69 89 LEU A C 1
ATOM 727 O O . LEU A 1 89 ? -19.523 20.223 -5.455 1.00 95.69 89 LEU A O 1
ATOM 731 N N . GLU A 1 90 ? -20.025 19.329 -7.448 1.00 94.69 90 GLU A N 1
ATOM 732 C CA . GLU A 1 90 ? -21.399 18.999 -7.094 1.00 94.69 90 GLU A CA 1
ATOM 733 C C . GLU A 1 90 ? -21.423 17.722 -6.248 1.00 94.69 90 GLU A C 1
ATOM 735 O O . GLU A 1 90 ? -21.019 16.647 -6.701 1.00 94.69 90 GLU A O 1
ATOM 740 N N . PHE A 1 91 ? -21.898 17.836 -5.004 1.00 90.56 91 PHE A N 1
ATOM 741 C CA . PHE A 1 91 ? -21.918 16.713 -4.059 1.00 90.56 91 PHE A CA 1
ATOM 742 C C . PHE A 1 91 ? -22.768 15.540 -4.575 1.00 90.56 91 PHE A C 1
ATOM 744 O O . PHE A 1 91 ? -22.438 14.387 -4.303 1.00 90.56 91 PHE A O 1
ATOM 751 N N . GLU A 1 92 ? -23.820 15.823 -5.353 1.00 92.69 92 GLU A N 1
ATOM 752 C CA . GLU A 1 92 ? -24.704 14.804 -5.934 1.00 92.69 92 GLU A CA 1
ATOM 753 C C . GLU A 1 92 ? -23.998 13.859 -6.915 1.00 92.69 92 GLU A C 1
ATOM 755 O O . GLU A 1 92 ? -24.378 12.696 -6.976 1.00 92.69 92 GLU A O 1
ATOM 760 N N . TYR A 1 93 ? -22.947 14.318 -7.609 1.00 95.50 93 TYR A N 1
ATOM 761 C CA . TYR A 1 93 ? -22.173 13.505 -8.560 1.00 95.50 93 TYR A CA 1
ATOM 762 C C . TYR A 1 93 ? -20.868 12.964 -7.968 1.00 95.50 93 TYR A C 1
ATOM 764 O O . TYR A 1 93 ? -20.043 12.391 -8.686 1.00 95.50 93 TYR A O 1
ATOM 772 N N . LEU A 1 94 ? -20.609 13.176 -6.672 1.00 93.69 94 LEU A N 1
ATOM 773 C CA . LEU A 1 94 ? -19.320 12.823 -6.075 1.00 93.69 94 LEU A CA 1
ATOM 774 C C . LEU A 1 94 ? -19.031 11.320 -6.201 1.00 93.69 94 LEU A C 1
ATOM 776 O O . LEU A 1 94 ? -17.893 10.935 -6.469 1.00 93.69 94 LEU A O 1
ATOM 780 N N . ALA A 1 95 ? -20.042 10.468 -6.020 1.00 92.19 95 ALA A N 1
ATOM 781 C CA . ALA A 1 95 ? -19.875 9.022 -6.123 1.00 92.19 95 ALA A CA 1
ATOM 782 C C . ALA A 1 95 ? -19.511 8.594 -7.555 1.00 92.19 95 ALA A C 1
ATOM 784 O O . ALA A 1 95 ? -18.593 7.797 -7.741 1.00 92.19 95 ALA A O 1
ATOM 785 N N . GLU A 1 96 ? -20.173 9.164 -8.559 1.00 94.44 96 GLU A N 1
ATOM 786 C CA . GLU A 1 96 ? -19.928 8.942 -9.982 1.00 94.44 96 GLU A CA 1
ATOM 787 C C . GLU A 1 96 ? -18.526 9.405 -10.375 1.00 94.44 96 GLU A C 1
ATOM 789 O O . GLU A 1 96 ? -17.795 8.664 -11.031 1.00 94.44 96 GLU A O 1
ATOM 794 N N . VAL A 1 97 ? -18.115 10.589 -9.910 1.00 94.56 97 VAL A N 1
ATOM 795 C CA . VAL A 1 97 ? -16.764 11.123 -10.130 1.00 94.56 97 VAL A CA 1
ATOM 796 C C . VAL A 1 97 ? -15.713 10.204 -9.511 1.00 94.56 97 VAL A C 1
ATOM 798 O O . VAL A 1 97 ? -14.714 9.886 -10.155 1.00 94.56 97 VAL A O 1
ATOM 801 N N . LEU A 1 98 ? -15.920 9.740 -8.276 1.00 94.00 98 LEU A N 1
ATOM 802 C CA . LEU A 1 98 ? -14.996 8.813 -7.615 1.00 94.00 98 LEU A CA 1
ATOM 803 C C . LEU A 1 98 ? -14.950 7.438 -8.295 1.00 94.00 98 LEU A C 1
ATOM 805 O O . LEU A 1 98 ? -13.916 6.769 -8.230 1.00 94.00 98 LEU A O 1
ATOM 809 N N . ASN A 1 99 ? -16.042 7.031 -8.947 1.00 92.56 99 ASN A N 1
ATOM 810 C CA . ASN A 1 99 ? -16.144 5.786 -9.700 1.00 92.56 99 ASN A CA 1
ATOM 811 C C . ASN A 1 99 ? -15.665 5.910 -11.161 1.00 92.56 99 ASN A C 1
ATOM 813 O O . ASN A 1 99 ? -15.684 4.927 -11.898 1.00 92.56 99 ASN A O 1
ATOM 817 N N . ASP A 1 100 ? -15.202 7.084 -11.598 1.00 94.06 100 ASP A N 1
ATOM 818 C CA . ASP A 1 100 ? -14.666 7.261 -12.946 1.00 94.06 100 ASP A CA 1
ATOM 819 C C . ASP A 1 100 ? -13.359 6.446 -13.128 1.00 94.06 100 ASP A C 1
ATOM 821 O O . ASP A 1 100 ? -12.437 6.550 -12.303 1.00 94.06 100 ASP A O 1
ATOM 825 N N . PRO A 1 101 ? -13.210 5.663 -14.220 1.00 92.44 101 PRO A N 1
ATOM 826 C CA . PRO A 1 101 ? -12.013 4.859 -14.494 1.00 92.44 101 PRO A CA 1
ATOM 827 C C . PRO A 1 101 ? -10.681 5.627 -14.491 1.00 92.44 101 PRO A C 1
ATOM 829 O O . PRO A 1 101 ? -9.622 5.033 -14.268 1.00 92.44 101 PRO A O 1
ATOM 832 N N . LYS A 1 102 ? -10.694 6.942 -14.738 1.00 91.75 102 LYS A N 1
ATOM 833 C CA . LYS A 1 102 ? -9.511 7.814 -14.676 1.00 91.75 102 LYS A CA 1
ATOM 834 C C . LYS A 1 102 ? -9.233 8.315 -13.260 1.00 91.75 102 LYS A C 1
ATOM 836 O O . LYS A 1 102 ? -8.072 8.575 -12.946 1.00 91.75 102 LYS A O 1
ATOM 841 N N . VAL A 1 103 ? -10.252 8.412 -12.404 1.00 93.94 103 VAL A N 1
ATOM 842 C CA . VAL A 1 103 ? -10.144 8.889 -11.013 1.00 93.94 103 VAL A CA 1
ATOM 843 C C . VAL A 1 103 ? -9.752 7.758 -10.064 1.00 93.94 103 VAL A C 1
ATOM 845 O O . VAL A 1 103 ? -8.838 7.935 -9.253 1.00 93.94 103 VAL A O 1
ATOM 848 N N . ILE A 1 104 ? -10.349 6.569 -10.212 1.00 92.56 104 ILE A N 1
ATOM 849 C CA . ILE A 1 104 ? -10.069 5.385 -9.376 1.00 92.56 104 ILE A CA 1
ATOM 850 C C . ILE A 1 104 ? -8.558 5.128 -9.181 1.00 92.56 104 ILE A C 1
ATOM 852 O O . ILE A 1 104 ? -8.119 4.942 -8.042 1.00 92.56 104 ILE A O 1
ATOM 856 N N . PRO A 1 105 ? -7.705 5.120 -10.225 1.00 89.25 105 PRO A N 1
ATOM 857 C CA . PRO A 1 105 ? -6.280 4.844 -10.062 1.00 89.25 105 PRO A CA 1
ATOM 858 C C . PRO A 1 105 ? -5.570 5.915 -9.226 1.00 89.25 105 PRO A C 1
ATOM 860 O O . PRO A 1 105 ? -4.657 5.588 -8.466 1.00 89.25 105 PRO A O 1
ATOM 863 N N . MET A 1 106 ? -6.000 7.176 -9.350 1.00 91.25 106 MET A N 1
ATOM 864 C CA . MET A 1 106 ? -5.428 8.314 -8.629 1.00 91.25 106 MET A CA 1
ATOM 865 C C . MET A 1 106 ? -5.744 8.214 -7.138 1.00 91.25 106 MET A C 1
ATOM 867 O O . MET A 1 106 ? -4.833 8.256 -6.308 1.00 91.25 106 MET A O 1
ATOM 871 N N . ILE A 1 107 ? -7.017 7.997 -6.794 1.00 93.88 107 ILE A N 1
ATOM 872 C CA . ILE A 1 107 ? -7.442 7.880 -5.394 1.00 93.88 107 ILE A CA 1
ATOM 873 C C . ILE A 1 107 ? -6.890 6.610 -4.739 1.00 93.88 107 ILE A C 1
ATOM 875 O O . ILE A 1 107 ? -6.502 6.655 -3.575 1.00 93.88 107 ILE A O 1
ATOM 879 N N . ARG A 1 108 ? -6.762 5.496 -5.479 1.00 93.00 108 ARG A N 1
ATOM 880 C CA . ARG A 1 108 ? -6.134 4.263 -4.972 1.00 93.00 108 ARG A CA 1
ATOM 881 C C . ARG A 1 108 ? -4.661 4.476 -4.641 1.00 93.00 108 ARG A C 1
ATOM 883 O O . ARG A 1 108 ? -4.214 4.014 -3.595 1.00 93.00 108 ARG A O 1
ATOM 890 N N . GLY A 1 109 ? -3.923 5.172 -5.507 1.00 92.25 109 GLY A N 1
ATOM 891 C CA . GLY A 1 109 ? -2.531 5.541 -5.251 1.00 92.25 109 GLY A CA 1
ATOM 892 C C . GLY A 1 109 ? -2.406 6.408 -4.001 1.00 92.25 109 GLY A C 1
ATOM 893 O O . GLY A 1 109 ? -1.691 6.038 -3.075 1.00 92.25 109 GLY A O 1
ATOM 894 N N . LYS A 1 110 ? -3.188 7.492 -3.922 1.00 93.12 110 LYS A N 1
ATOM 895 C CA . LYS A 1 110 ? -3.114 8.416 -2.784 1.00 93.12 110 LYS A CA 1
ATOM 896 C C . LYS A 1 110 ? -3.548 7.766 -1.471 1.00 93.12 110 LYS A C 1
ATOM 898 O O . LYS A 1 110 ? -2.893 7.926 -0.448 1.00 93.12 110 LYS A O 1
ATOM 903 N N . SER A 1 111 ? -4.621 6.977 -1.497 1.00 94.44 111 SER A N 1
ATOM 904 C CA . SER A 1 111 ? -5.099 6.204 -0.342 1.00 94.44 111 SER A CA 1
ATOM 905 C C . SER A 1 111 ? -4.054 5.201 0.158 1.00 94.44 111 SER A C 1
ATOM 907 O O . SER A 1 111 ? -3.930 4.979 1.368 1.00 94.44 111 SER A O 1
ATOM 909 N N . PHE A 1 112 ? -3.263 4.622 -0.751 1.00 96.00 112 PHE A N 1
ATOM 910 C CA . PHE A 1 112 ? -2.200 3.695 -0.384 1.00 96.00 112 PHE A CA 1
ATOM 911 C C . PHE A 1 112 ? -1.126 4.369 0.482 1.00 96.00 112 PHE A C 1
ATOM 913 O O . PHE A 1 112 ? -0.734 3.778 1.481 1.00 96.00 112 PHE A O 1
ATOM 920 N N . GLU A 1 113 ? -0.740 5.618 0.207 1.00 95.50 113 GLU A N 1
ATOM 921 C CA . GLU A 1 113 ? 0.232 6.369 1.026 1.00 95.50 113 GLU A CA 1
ATOM 922 C C . GLU A 1 113 ? -0.237 6.553 2.480 1.00 95.50 113 GLU A C 1
ATOM 924 O O . GLU A 1 113 ? 0.499 6.289 3.435 1.00 95.50 113 GLU A O 1
ATOM 929 N N . PHE A 1 114 ? -1.495 6.966 2.672 1.00 95.38 114 PHE A N 1
ATOM 930 C CA . PHE A 1 114 ? -2.089 7.107 4.007 1.00 95.38 114 PHE A CA 1
ATOM 931 C C . PHE A 1 114 ? -2.199 5.761 4.721 1.00 95.38 114 PHE A C 1
ATOM 933 O O . PHE A 1 114 ? -2.001 5.671 5.936 1.00 95.38 114 PHE A O 1
ATOM 940 N N . THR A 1 115 ? -2.498 4.704 3.965 1.00 96.62 115 THR A N 1
ATOM 941 C CA . THR A 1 115 ? -2.546 3.346 4.502 1.00 96.62 115 THR A CA 1
ATOM 942 C C . THR A 1 115 ? -1.155 2.912 4.957 1.00 96.62 115 THR A C 1
ATOM 944 O O . THR A 1 115 ? -1.004 2.514 6.107 1.00 96.62 115 THR A O 1
ATOM 947 N N . VAL A 1 116 ? -0.124 3.055 4.124 1.00 97.94 116 VAL A N 1
ATOM 948 C CA . VAL A 1 116 ? 1.260 2.715 4.482 1.00 97.94 116 VAL A CA 1
ATOM 949 C C . VAL A 1 116 ? 1.702 3.482 5.730 1.00 97.94 116 VAL A C 1
ATOM 951 O O . VAL A 1 116 ? 2.166 2.850 6.678 1.00 97.94 116 VAL A O 1
ATOM 954 N N . LYS A 1 117 ? 1.464 4.802 5.812 1.00 97.62 117 LYS A N 1
ATOM 955 C CA . LYS A 1 117 ? 1.735 5.580 7.037 1.00 97.62 117 LYS A CA 1
ATOM 956 C C . LYS A 1 117 ? 1.076 4.954 8.265 1.00 97.62 117 LYS A C 1
ATOM 958 O O . LYS A 1 117 ? 1.727 4.812 9.302 1.00 97.62 117 LYS A O 1
ATOM 963 N N . LYS A 1 118 ? -0.219 4.630 8.174 1.00 96.50 118 LYS A N 1
ATOM 964 C CA . LYS A 1 118 ? -0.978 4.043 9.285 1.00 96.50 118 LYS A CA 1
ATOM 965 C C . LYS A 1 118 ? -0.336 2.738 9.752 1.00 96.50 118 LYS A C 1
ATOM 967 O O . LYS A 1 118 ? -0.167 2.568 10.952 1.00 96.50 118 LYS A O 1
ATOM 972 N N . TYR A 1 119 ? 0.030 1.853 8.827 1.00 97.56 119 TYR A N 1
ATOM 973 C CA . TYR A 1 119 ? 0.664 0.575 9.160 1.00 97.56 119 TYR A CA 1
ATOM 974 C C . TYR A 1 119 ? 2.048 0.775 9.783 1.00 97.56 119 TYR A C 1
ATOM 976 O O . TYR A 1 119 ? 2.334 0.200 10.827 1.00 97.56 119 TYR A O 1
ATOM 984 N N . ILE A 1 120 ? 2.871 1.667 9.231 1.00 98.19 120 ILE A N 1
ATOM 985 C CA . ILE A 1 120 ? 4.179 2.001 9.812 1.00 98.19 120 ILE A CA 1
ATOM 986 C C . ILE A 1 120 ? 4.027 2.562 11.233 1.00 98.19 120 ILE A C 1
ATOM 988 O O . ILE A 1 120 ? 4.777 2.182 12.126 1.00 98.19 120 ILE A O 1
ATOM 992 N N . SER A 1 121 ? 3.013 3.398 11.472 1.00 96.75 121 SER A N 1
ATOM 993 C CA . SER A 1 121 ? 2.710 3.952 12.802 1.00 96.75 121 SER A CA 1
ATOM 994 C C . SER A 1 121 ? 2.226 2.900 13.809 1.00 96.75 121 SER A C 1
ATOM 996 O O . SER A 1 121 ? 2.247 3.153 15.008 1.00 96.75 121 SER A O 1
ATOM 998 N N . GLN A 1 122 ? 1.747 1.745 13.338 1.00 95.56 122 GLN A N 1
ATOM 999 C CA . GLN A 1 122 ? 1.384 0.606 14.187 1.00 95.56 122 GLN A CA 1
ATOM 1000 C C . GLN A 1 122 ? 2.588 -0.287 14.499 1.00 95.56 122 GLN A C 1
ATOM 1002 O O . GLN A 1 122 ? 2.595 -0.941 15.536 1.00 95.56 122 GLN A O 1
ATOM 1007 N N . ILE A 1 123 ? 3.577 -0.323 13.602 1.00 96.38 123 ILE A N 1
ATOM 1008 C CA . ILE A 1 123 ? 4.793 -1.131 13.740 1.00 96.38 123 ILE A CA 1
ATOM 1009 C C . ILE A 1 123 ? 5.816 -0.420 14.632 1.00 96.38 123 ILE A C 1
ATOM 1011 O O . ILE A 1 123 ? 6.394 -1.031 15.522 1.00 96.38 123 ILE A O 1
ATOM 1015 N N . LEU A 1 124 ? 6.045 0.874 14.399 1.00 96.06 124 LEU A N 1
ATOM 1016 C CA . LEU A 1 124 ? 7.091 1.638 15.074 1.00 96.06 124 LEU A CA 1
ATOM 1017 C C . LEU A 1 124 ? 6.564 2.341 16.327 1.00 96.06 124 LEU A C 1
ATOM 1019 O O . LEU A 1 124 ? 5.486 2.936 16.319 1.00 96.06 124 LEU A O 1
ATOM 1023 N N . SER A 1 125 ? 7.365 2.337 17.396 1.00 93.75 125 SER A N 1
ATOM 1024 C CA . SER A 1 125 ? 7.006 3.018 18.644 1.00 93.75 125 SER A CA 1
ATOM 1025 C C . SER A 1 125 ? 6.865 4.536 18.439 1.00 93.75 125 SER A C 1
ATOM 1027 O O . SER A 1 125 ? 7.836 5.180 18.025 1.00 93.75 125 SER A O 1
ATOM 1029 N N . PRO A 1 126 ? 5.725 5.152 18.816 1.00 94.56 126 PRO A N 1
ATOM 1030 C CA . PRO A 1 126 ? 5.527 6.598 18.703 1.00 94.56 126 PRO A CA 1
ATOM 1031 C C . PRO A 1 126 ? 6.416 7.407 19.661 1.00 94.56 126 PRO A C 1
ATOM 1033 O O . PRO A 1 126 ? 6.541 8.623 19.505 1.00 94.56 126 PRO A O 1
ATOM 1036 N N . GLN A 1 127 ? 7.039 6.762 20.655 1.00 94.94 127 GLN A N 1
ATOM 1037 C CA . GLN A 1 127 ? 8.025 7.402 21.533 1.00 94.94 127 GLN A CA 1
ATOM 1038 C C . GLN A 1 127 ? 9.350 7.642 20.798 1.00 94.94 127 GLN A C 1
ATOM 1040 O O . GLN A 1 127 ? 9.969 8.683 20.991 1.00 94.94 127 GLN A O 1
ATOM 1045 N N . LYS A 1 128 ? 9.742 6.715 19.915 1.00 95.75 128 LYS A N 1
ATOM 1046 C CA . LYS A 1 128 ? 11.021 6.745 19.192 1.00 95.75 128 LYS A CA 1
ATOM 1047 C C . LYS A 1 128 ? 10.904 7.354 17.797 1.00 95.75 128 LYS A C 1
ATOM 1049 O O . LYS A 1 128 ? 11.847 7.988 17.331 1.00 95.75 128 LYS A O 1
ATOM 1054 N N . TYR A 1 129 ? 9.759 7.187 17.137 1.00 97.06 129 TYR A N 1
ATOM 1055 C CA . TYR A 1 129 ? 9.570 7.610 15.753 1.00 97.06 129 TYR A CA 1
ATOM 1056 C C . TYR A 1 129 ? 8.377 8.553 15.573 1.00 97.06 129 TYR A C 1
ATOM 1058 O O . TYR A 1 129 ? 7.349 8.437 16.241 1.00 97.06 129 TYR A O 1
ATOM 1066 N N . 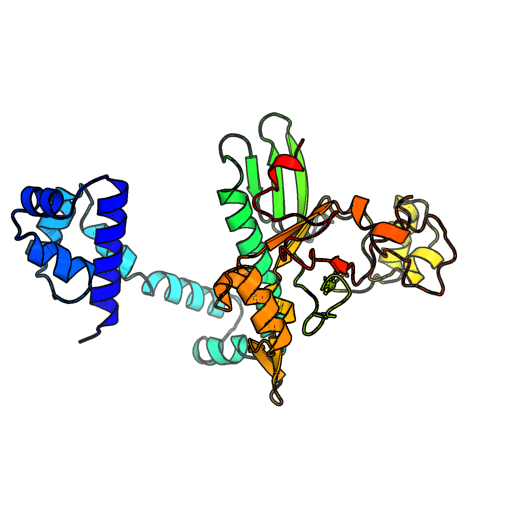GLU A 1 130 ? 8.513 9.493 14.643 1.00 96.12 130 GLU A N 1
ATOM 1067 C CA . GLU A 1 130 ? 7.423 10.298 14.093 1.00 96.12 130 GLU A CA 1
ATOM 1068 C C . GLU A 1 130 ? 7.187 9.909 12.633 1.00 96.12 130 GLU A C 1
ATOM 1070 O O . GLU A 1 130 ? 8.133 9.839 11.848 1.00 96.12 130 GLU A O 1
ATOM 1075 N N . ILE A 1 131 ? 5.931 9.624 12.275 1.00 96.94 131 ILE A N 1
ATOM 1076 C CA . ILE A 1 131 ? 5.560 9.185 10.926 1.00 96.94 131 ILE A CA 1
ATOM 1077 C C . ILE A 1 131 ? 4.632 10.222 10.302 1.00 96.94 131 ILE A C 1
ATOM 1079 O O . ILE A 1 131 ? 3.547 10.498 10.826 1.00 96.94 131 ILE A O 1
ATOM 1083 N N . THR A 1 132 ? 5.015 10.779 9.158 1.00 93.50 132 THR A N 1
ATOM 1084 C CA . THR A 1 132 ? 4.262 11.854 8.501 1.00 93.50 132 THR A CA 1
ATOM 1085 C C . THR A 1 132 ? 4.041 11.566 7.016 1.00 93.50 132 THR A C 1
ATOM 1087 O O . THR A 1 132 ? 4.785 10.813 6.397 1.00 93.50 132 THR A O 1
ATOM 1090 N N . ASN A 1 133 ? 2.979 12.145 6.446 1.00 89.94 133 ASN A N 1
ATOM 1091 C CA . ASN A 1 133 ? 2.870 12.361 5.002 1.00 89.94 133 ASN A CA 1
ATOM 1092 C C . ASN A 1 133 ? 3.157 13.857 4.815 1.00 89.94 133 ASN A C 1
ATOM 1094 O O . ASN A 1 133 ? 2.246 14.665 5.050 1.00 89.94 133 ASN A O 1
ATOM 1098 N N . PRO A 1 134 ? 4.405 14.266 4.549 1.00 82.88 134 PRO A N 1
ATOM 1099 C CA . PRO A 1 134 ? 4.721 15.677 4.387 1.00 82.88 134 PRO A CA 1
ATOM 1100 C C . PRO A 1 134 ? 3.903 16.246 3.223 1.00 82.88 134 PRO A C 1
ATOM 1102 O O . PRO A 1 134 ? 3.845 15.676 2.137 1.00 82.88 134 PRO A O 1
ATOM 1105 N N . ARG A 1 135 ? 3.221 17.372 3.454 1.00 67.12 135 ARG A N 1
ATOM 1106 C CA . ARG A 1 135 ? 2.537 18.078 2.368 1.00 67.12 135 ARG A CA 1
ATOM 1107 C C . ARG A 1 135 ? 3.578 18.851 1.565 1.00 67.12 135 ARG A C 1
ATOM 1109 O O . ARG A 1 135 ? 4.394 19.565 2.142 1.00 67.12 135 ARG A O 1
ATOM 1116 N N . LEU A 1 136 ? 3.517 18.731 0.243 1.00 60.09 136 LEU A N 1
ATOM 1117 C CA . LEU A 1 136 ? 4.279 19.573 -0.674 1.00 60.09 136 LEU A CA 1
ATOM 1118 C C . LEU A 1 136 ? 4.011 21.056 -0.388 1.00 60.09 136 LEU A C 1
ATOM 1120 O O . LEU A 1 136 ? 2.867 21.504 -0.443 1.00 60.09 136 LEU A O 1
ATOM 1124 N N . ASN A 1 137 ? 5.081 21.825 -0.195 1.00 49.78 137 ASN A N 1
ATOM 1125 C CA . ASN A 1 137 ? 5.077 23.248 -0.506 1.00 49.78 137 ASN A CA 1
ATOM 1126 C C . ASN A 1 137 ? 5.642 23.399 -1.920 1.00 49.78 137 ASN A C 1
ATOM 1128 O O . ASN A 1 137 ? 6.850 23.313 -2.128 1.00 49.78 137 ASN A O 1
ATOM 1132 N N . ALA A 1 138 ? 4.773 23.634 -2.907 1.00 44.88 138 ALA A N 1
ATOM 1133 C CA . ALA A 1 138 ? 5.166 23.796 -4.314 1.00 44.88 138 ALA A CA 1
ATOM 1134 C C . ALA A 1 138 ? 6.201 24.923 -4.541 1.00 44.88 138 ALA A C 1
ATOM 1136 O O . ALA A 1 138 ? 6.887 24.940 -5.557 1.00 44.88 138 ALA A O 1
ATOM 1137 N N . GLN A 1 139 ? 6.336 25.844 -3.581 1.00 42.97 139 GLN A N 1
ATOM 1138 C CA . GLN A 1 139 ? 7.266 26.974 -3.610 1.00 42.97 139 GLN A CA 1
ATOM 1139 C C . GLN A 1 139 ? 8.692 26.625 -3.152 1.00 42.97 139 GLN A C 1
ATOM 1141 O O . GLN A 1 139 ? 9.622 27.346 -3.497 1.00 42.97 139 GLN A O 1
ATOM 1146 N N . THR A 1 140 ? 8.896 25.549 -2.382 1.00 45.44 140 THR A N 1
ATOM 1147 C CA . THR A 1 140 ? 10.203 25.259 -1.759 1.00 45.44 140 THR A CA 1
ATOM 1148 C C . THR A 1 140 ? 11.067 24.287 -2.562 1.00 45.44 140 THR A C 1
ATOM 1150 O O . THR A 1 140 ? 12.199 24.017 -2.170 1.00 45.44 140 THR A O 1
ATOM 1153 N N . GLY A 1 141 ? 10.556 23.735 -3.671 1.00 47.09 141 GLY A N 1
ATOM 1154 C CA . GLY A 1 141 ? 11.277 22.747 -4.486 1.00 47.09 141 GLY A CA 1
ATOM 1155 C C . GLY A 1 141 ? 11.565 21.425 -3.760 1.00 47.09 141 GLY A C 1
ATOM 1156 O O . GLY A 1 141 ? 12.340 20.606 -4.257 1.00 47.09 141 GLY A O 1
ATOM 1157 N N . VAL A 1 142 ? 10.959 21.210 -2.586 1.00 53.62 142 VAL A N 1
ATOM 1158 C CA . VAL A 1 142 ? 11.121 19.987 -1.797 1.00 53.62 142 VAL A CA 1
ATOM 1159 C C . VAL A 1 142 ? 10.444 18.835 -2.529 1.00 53.62 142 VAL A C 1
ATOM 1161 O O . VAL A 1 142 ? 9.339 18.956 -3.056 1.00 53.62 142 VAL A O 1
ATOM 1164 N N . LYS A 1 143 ? 11.153 17.713 -2.584 1.00 63.94 143 LYS A N 1
ATOM 1165 C CA . LYS A 1 143 ? 10.710 16.477 -3.215 1.00 63.94 143 LYS A CA 1
ATOM 1166 C C . LYS A 1 143 ? 9.400 15.978 -2.602 1.00 63.94 143 LYS A C 1
ATOM 1168 O O . LYS A 1 143 ? 9.254 16.001 -1.384 1.00 63.94 143 LYS A O 1
ATOM 1173 N N . ASP A 1 144 ? 8.494 15.494 -3.448 1.00 74.19 144 ASP A N 1
ATOM 1174 C CA . ASP A 1 144 ? 7.298 14.774 -3.005 1.00 74.19 144 ASP A CA 1
ATOM 1175 C C . ASP A 1 144 ? 7.741 13.496 -2.281 1.00 74.19 144 ASP A C 1
ATOM 1177 O O . ASP A 1 144 ? 8.432 12.660 -2.868 1.00 74.19 144 ASP A O 1
ATOM 1181 N N . VAL A 1 145 ? 7.447 13.406 -0.986 1.00 87.19 145 VAL A N 1
ATOM 1182 C CA . VAL A 1 145 ? 7.769 12.251 -0.145 1.00 87.19 145 VAL A CA 1
ATOM 1183 C C . VAL A 1 145 ? 6.446 11.686 0.340 1.00 87.19 145 VAL A C 1
ATOM 1185 O O . VAL A 1 145 ? 5.749 12.337 1.116 1.00 87.19 145 VAL A O 1
ATOM 1188 N N . ASP A 1 146 ? 6.117 10.471 -0.094 1.00 93.56 146 ASP A N 1
ATOM 1189 C CA . ASP A 1 146 ? 4.829 9.853 0.225 1.00 93.56 146 ASP A CA 1
ATOM 1190 C C . ASP A 1 146 ? 4.682 9.636 1.736 1.00 93.56 146 ASP A C 1
ATOM 1192 O O . ASP A 1 146 ? 3.695 10.055 2.346 1.00 93.56 146 ASP A O 1
ATOM 1196 N N . VAL A 1 147 ? 5.681 9.001 2.361 1.00 96.38 147 VAL A N 1
ATOM 1197 C CA . VAL A 1 147 ? 5.752 8.797 3.812 1.00 96.38 147 VAL A CA 1
ATOM 1198 C C . VAL A 1 147 ? 7.168 9.080 4.311 1.00 96.38 147 VAL A C 1
ATOM 1200 O O . VAL A 1 147 ? 8.154 8.655 3.712 1.00 96.38 147 VAL A O 1
ATOM 1203 N N . MET A 1 148 ? 7.271 9.784 5.435 1.00 96.25 148 MET A N 1
ATOM 1204 C CA . MET A 1 148 ? 8.528 10.087 6.112 1.00 96.25 148 MET A CA 1
ATOM 1205 C C . MET A 1 148 ? 8.529 9.480 7.515 1.00 96.25 148 MET A C 1
ATOM 1207 O O . MET A 1 148 ? 7.540 9.583 8.241 1.00 96.25 148 MET A O 1
ATOM 1211 N N . ILE A 1 149 ? 9.645 8.854 7.886 1.00 97.19 149 ILE A N 1
ATOM 1212 C CA . ILE A 1 149 ? 9.914 8.300 9.214 1.00 97.19 149 ILE A CA 1
ATOM 1213 C C . ILE A 1 149 ? 11.052 9.115 9.821 1.00 97.19 149 ILE A C 1
ATOM 1215 O O . ILE A 1 149 ? 12.124 9.209 9.229 1.00 97.19 149 ILE A O 1
ATOM 1219 N N . ILE A 1 150 ? 10.842 9.679 11.003 1.00 96.38 150 ILE A N 1
ATOM 1220 C CA . ILE A 1 150 ? 11.838 10.487 11.708 1.00 96.38 150 ILE A CA 1
ATOM 1221 C C . ILE A 1 150 ? 12.144 9.804 13.034 1.00 96.38 150 ILE A C 1
ATOM 1223 O O . ILE A 1 150 ? 11.242 9.603 13.843 1.00 96.38 150 ILE A O 1
ATOM 1227 N N . ASN A 1 151 ? 13.400 9.436 13.267 1.00 96.50 151 ASN A N 1
ATOM 1228 C CA . ASN A 1 151 ? 13.856 9.004 14.583 1.00 96.50 151 ASN A CA 1
ATOM 1229 C C . ASN A 1 151 ? 14.041 10.246 15.468 1.00 96.50 151 ASN A C 1
ATOM 1231 O O . ASN A 1 151 ? 14.868 11.104 15.165 1.00 96.50 151 ASN A O 1
ATOM 1235 N N . LYS A 1 152 ? 13.278 10.335 16.558 1.00 95.19 152 LYS A N 1
ATOM 1236 C CA . LYS A 1 152 ? 13.225 11.511 17.441 1.00 95.19 152 LYS A CA 1
ATOM 1237 C C . LYS A 1 152 ? 14.498 11.724 18.261 1.00 95.19 152 LYS A C 1
ATOM 1239 O O . LYS A 1 152 ? 14.759 12.841 18.688 1.00 95.19 152 LYS A O 1
ATOM 1244 N N . GLU A 1 153 ? 15.277 10.671 18.491 1.00 93.50 153 GLU A N 1
ATOM 1245 C CA . GLU A 1 153 ? 16.511 10.740 19.284 1.00 93.50 153 GLU A CA 1
ATOM 1246 C C . GLU A 1 153 ? 17.704 11.169 18.426 1.00 93.50 153 GLU A C 1
ATOM 1248 O O . GLU A 1 153 ? 18.491 12.022 18.826 1.00 93.50 153 GLU A O 1
ATOM 1253 N N . SER A 1 154 ? 17.835 10.590 17.229 1.00 94.56 154 SER A N 1
ATOM 1254 C CA . SER A 1 154 ? 18.966 10.860 16.327 1.00 94.56 154 SER A CA 1
ATOM 1255 C C . SER A 1 154 ? 18.695 11.959 15.298 1.00 94.56 154 SER A C 1
ATOM 1257 O O . SER A 1 154 ? 19.621 12.376 14.605 1.00 94.56 154 SER A O 1
ATOM 1259 N N . ASN A 1 155 ? 17.441 12.402 15.151 1.00 92.62 155 ASN A N 1
ATOM 1260 C CA . ASN A 1 155 ? 16.954 13.222 14.033 1.00 92.62 155 ASN A CA 1
ATOM 1261 C C . ASN A 1 155 ? 17.198 12.601 12.646 1.00 92.62 155 ASN A C 1
ATOM 1263 O O . ASN A 1 155 ? 17.103 13.286 11.625 1.00 92.62 155 ASN A O 1
ATOM 1267 N N . GLN A 1 156 ? 17.502 11.301 12.581 1.00 94.75 156 GLN A N 1
ATOM 1268 C CA . GLN A 1 156 ? 17.656 10.605 11.315 1.00 94.75 156 GLN A CA 1
ATOM 1269 C C . GLN A 1 156 ? 16.299 10.477 10.625 1.00 94.75 156 GLN A C 1
ATOM 1271 O O . GLN A 1 156 ? 15.312 10.060 11.237 1.00 94.75 156 GLN A O 1
ATOM 1276 N N . THR A 1 157 ? 16.263 10.820 9.341 1.00 94.56 157 THR A N 1
ATOM 1277 C CA . THR A 1 157 ? 15.057 10.750 8.518 1.00 94.56 157 THR A CA 1
ATOM 1278 C C . THR A 1 157 ? 15.183 9.640 7.489 1.00 94.56 157 THR A C 1
ATOM 1280 O O . THR A 1 157 ? 16.263 9.394 6.956 1.00 94.56 157 THR A O 1
ATOM 1283 N N . TYR A 1 158 ? 14.064 8.977 7.227 1.00 96.12 158 TYR A N 1
ATOM 1284 C CA . TYR A 1 158 ? 13.924 7.991 6.172 1.00 96.12 158 TYR A CA 1
ATOM 1285 C C . TYR A 1 158 ? 12.695 8.312 5.333 1.00 96.12 158 TYR A C 1
ATOM 1287 O O . TYR A 1 158 ? 11.628 8.650 5.852 1.00 96.12 158 TYR A O 1
ATOM 1295 N N . THR A 1 159 ? 12.842 8.170 4.028 1.00 96.31 159 THR A N 1
ATOM 1296 C CA . THR A 1 159 ? 11.813 8.438 3.029 1.00 96.31 159 THR A CA 1
ATOM 1297 C C . THR A 1 159 ? 11.304 7.133 2.433 1.00 96.31 159 THR A C 1
ATOM 1299 O O . THR A 1 159 ? 12.075 6.240 2.076 1.00 96.31 159 THR A O 1
ATOM 1302 N N . VAL A 1 160 ? 9.985 7.006 2.345 1.00 97.19 160 VAL A N 1
ATOM 1303 C CA . VAL A 1 160 ? 9.308 5.801 1.876 1.00 97.19 160 VAL A CA 1
ATOM 1304 C C . VAL A 1 160 ? 8.445 6.161 0.675 1.00 97.19 160 VAL A C 1
ATOM 1306 O O . VAL A 1 160 ? 7.500 6.935 0.801 1.00 97.19 160 VAL A O 1
ATOM 1309 N N . GLU A 1 161 ? 8.752 5.567 -0.472 1.00 96.56 161 GLU A N 1
ATOM 1310 C CA . GLU A 1 161 ? 7.944 5.640 -1.688 1.00 96.56 161 GLU A CA 1
ATOM 1311 C C . GLU A 1 161 ? 6.859 4.553 -1.659 1.00 96.56 161 GLU A C 1
ATOM 1313 O O . GLU A 1 161 ? 7.131 3.374 -1.419 1.00 96.56 161 GLU A O 1
ATOM 1318 N N . CYS A 1 162 ? 5.616 4.918 -1.948 1.00 96.31 162 CYS A N 1
ATOM 1319 C CA . CYS A 1 162 ? 4.470 4.019 -1.944 1.00 96.31 162 CYS A CA 1
ATOM 1320 C C . CYS A 1 162 ? 4.084 3.659 -3.382 1.00 96.31 162 CYS A C 1
ATOM 1322 O O . CYS A 1 162 ? 3.532 4.467 -4.128 1.00 96.31 162 CYS A O 1
ATOM 1324 N N . LYS A 1 163 ? 4.327 2.409 -3.793 1.00 95.50 163 LYS A N 1
ATOM 1325 C CA . LYS A 1 163 ? 3.987 1.931 -5.142 1.00 95.50 163 LYS A CA 1
ATOM 1326 C C . LYS A 1 163 ? 3.084 0.719 -5.098 1.00 95.50 163 LYS A C 1
ATOM 1328 O O . LYS A 1 163 ? 3.384 -0.284 -4.463 1.00 95.50 163 LYS A O 1
ATOM 1333 N N . LEU A 1 164 ? 2.002 0.758 -5.866 1.00 93.06 164 LEU A N 1
ATOM 1334 C CA . LEU A 1 164 ? 1.182 -0.427 -6.086 1.00 93.06 164 LEU A CA 1
ATOM 1335 C C . LEU A 1 164 ? 1.937 -1.443 -6.954 1.00 93.06 164 LEU A C 1
ATOM 1337 O O . LEU A 1 164 ? 2.645 -1.084 -7.904 1.00 93.06 164 LEU A O 1
ATOM 1341 N N . ALA A 1 165 ? 1.751 -2.726 -6.649 1.00 95.81 165 ALA A N 1
ATOM 1342 C CA . ALA A 1 165 ? 2.255 -3.798 -7.489 1.00 95.81 165 ALA A CA 1
ATOM 1343 C C . ALA A 1 165 ? 1.664 -3.688 -8.906 1.00 95.81 165 ALA A C 1
ATOM 1345 O O . ALA A 1 165 ? 0.554 -3.193 -9.094 1.00 95.81 165 ALA A O 1
ATOM 1346 N N . ALA A 1 166 ? 2.395 -4.098 -9.935 1.00 94.81 166 ALA A N 1
ATOM 1347 C CA . ALA A 1 166 ? 1.934 -4.005 -11.311 1.00 94.81 166 ALA A CA 1
ATOM 1348 C C . ALA A 1 166 ? 0.736 -4.942 -11.521 1.00 94.81 166 ALA A C 1
ATOM 1350 O O . ALA A 1 166 ? 0.819 -6.150 -11.288 1.00 94.81 166 ALA A O 1
ATOM 1351 N N . LYS A 1 167 ? -0.385 -4.368 -11.953 1.00 94.19 167 LYS A N 1
ATOM 1352 C CA . LYS A 1 167 ? -1.635 -5.098 -12.164 1.00 94.19 167 LYS A CA 1
ATOM 1353 C C . LYS A 1 167 ? -1.438 -6.265 -13.137 1.00 94.19 167 LYS A C 1
ATOM 1355 O O . LYS A 1 167 ? -0.755 -6.100 -14.147 1.00 94.19 167 LYS A O 1
ATOM 1360 N N . GLY A 1 168 ? -1.988 -7.437 -12.813 1.00 94.44 168 GLY A N 1
ATOM 1361 C CA . GLY A 1 168 ? -1.881 -8.645 -13.637 1.00 94.44 168 GLY A CA 1
ATOM 1362 C C . GLY A 1 168 ? -0.457 -9.191 -13.802 1.00 94.44 168 GLY A C 1
ATOM 1363 O O . GLY A 1 168 ? -0.203 -9.972 -14.720 1.00 94.44 168 GLY A O 1
ATOM 1364 N N . SER A 1 169 ? 0.507 -8.763 -12.976 1.00 95.38 169 SER A N 1
ATOM 1365 C CA . SER A 1 169 ? 1.918 -9.159 -13.126 1.00 95.38 169 SER A CA 1
ATOM 1366 C C . SER A 1 169 ? 2.305 -10.448 -12.406 1.00 95.38 169 SER A C 1
ATOM 1368 O O . SER A 1 169 ? 3.441 -10.893 -12.574 1.00 95.38 169 SER A O 1
ATOM 1370 N N . PHE A 1 170 ? 1.395 -11.038 -11.626 1.00 96.88 170 PHE A N 1
ATOM 1371 C CA . PHE A 1 170 ? 1.654 -12.292 -10.928 1.00 96.88 170 PHE A CA 1
ATOM 1372 C C . PHE A 1 170 ? 1.890 -13.428 -11.922 1.00 96.88 170 PHE A C 1
ATOM 1374 O O . PHE A 1 170 ? 1.161 -13.569 -12.905 1.00 96.88 170 PHE A O 1
ATOM 1381 N N . ARG A 1 171 ? 2.938 -14.214 -11.697 1.00 95.19 171 ARG A N 1
ATOM 1382 C CA . ARG A 1 171 ? 3.274 -15.398 -12.486 1.00 95.19 171 ARG A CA 1
ATOM 1383 C C . ARG A 1 171 ? 3.749 -16.491 -11.544 1.00 95.19 171 ARG A C 1
ATOM 1385 O O . ARG A 1 171 ? 4.509 -16.220 -10.615 1.00 95.19 171 ARG A O 1
ATOM 1392 N N . THR A 1 172 ? 3.360 -17.725 -11.826 1.00 93.50 172 THR A N 1
ATOM 1393 C CA . THR A 1 172 ? 3.824 -18.906 -11.099 1.00 93.50 172 THR A CA 1
ATOM 1394 C C . THR A 1 172 ? 4.267 -19.997 -12.070 1.00 93.50 172 THR A C 1
ATOM 1396 O O . THR A 1 172 ? 3.942 -19.971 -13.256 1.00 93.50 172 THR A O 1
ATOM 1399 N N . ASN A 1 173 ? 5.083 -20.924 -11.580 1.00 86.25 173 ASN A N 1
ATOM 1400 C CA . ASN A 1 173 ? 5.507 -22.117 -12.300 1.00 86.25 173 ASN A CA 1
ATOM 1401 C C . ASN A 1 173 ? 5.768 -23.228 -11.267 1.00 86.25 173 ASN A C 1
ATOM 1403 O O . ASN A 1 173 ? 6.454 -22.964 -10.283 1.00 86.25 173 ASN A O 1
ATOM 1407 N N . PRO A 1 174 ? 5.315 -24.476 -11.484 1.00 82.50 174 PRO A N 1
ATOM 1408 C CA . PRO A 1 174 ? 5.559 -25.582 -10.553 1.00 82.50 174 PRO A CA 1
ATOM 1409 C C . PRO A 1 174 ? 7.034 -25.859 -10.211 1.00 82.50 174 PRO A C 1
ATOM 1411 O O . PRO A 1 174 ? 7.312 -26.527 -9.222 1.00 82.50 174 PRO A O 1
ATOM 1414 N N . LYS A 1 175 ? 7.983 -25.393 -11.032 1.00 87.06 175 LYS A N 1
ATOM 1415 C CA . LYS A 1 175 ? 9.431 -25.612 -10.865 1.00 87.06 175 LYS A CA 1
ATOM 1416 C C . LYS A 1 175 ? 10.222 -24.338 -10.558 1.00 87.06 175 LYS A C 1
ATOM 1418 O O . LYS A 1 175 ? 11.448 -24.392 -10.525 1.00 87.06 175 LYS A O 1
ATOM 1423 N N . ALA A 1 176 ? 9.561 -23.193 -10.389 1.00 89.44 176 ALA A N 1
ATOM 1424 C CA . ALA A 1 176 ? 10.240 -21.929 -10.122 1.00 89.44 176 ALA A CA 1
ATOM 1425 C C . ALA A 1 176 ? 9.484 -21.087 -9.094 1.00 89.44 176 ALA A C 1
ATOM 1427 O O . ALA A 1 176 ? 8.277 -21.212 -8.919 1.00 89.44 176 ALA A O 1
ATOM 1428 N N . ASN A 1 177 ? 10.212 -20.193 -8.430 1.00 92.31 177 ASN A N 1
ATOM 1429 C CA . ASN A 1 177 ? 9.622 -19.268 -7.473 1.00 92.31 177 ASN A CA 1
ATOM 1430 C C . ASN A 1 177 ? 8.557 -18.390 -8.157 1.00 92.31 177 ASN A C 1
ATOM 1432 O O . ASN A 1 177 ? 8.878 -17.745 -9.165 1.00 92.31 177 ASN A O 1
ATOM 1436 N N . PRO A 1 178 ? 7.316 -18.334 -7.632 1.00 94.88 178 PRO A N 1
ATOM 1437 C CA . PRO A 1 178 ? 6.331 -17.377 -8.107 1.00 94.88 178 PRO A CA 1
ATOM 1438 C C . PRO A 1 178 ? 6.846 -15.955 -7.921 1.00 94.88 178 PRO A C 1
ATOM 1440 O O . PRO A 1 178 ? 7.634 -15.671 -7.014 1.00 94.88 178 PRO A O 1
ATOM 1443 N N . TYR A 1 179 ? 6.406 -15.051 -8.787 1.00 95.12 179 TYR A N 1
ATOM 1444 C CA . TYR A 1 179 ? 6.824 -13.664 -8.724 1.00 95.12 179 TYR A CA 1
ATOM 1445 C C . TYR A 1 179 ? 5.715 -12.695 -9.094 1.00 95.12 179 TYR A C 1
ATOM 1447 O O . TYR A 1 179 ? 4.760 -13.024 -9.796 1.00 95.12 179 TYR A O 1
ATOM 1455 N N . LEU A 1 180 ? 5.901 -11.454 -8.666 1.00 95.88 180 LEU A N 1
ATOM 1456 C CA . LEU A 1 180 ? 5.169 -10.300 -9.165 1.00 95.88 180 LEU A CA 1
ATOM 1457 C C . LEU A 1 180 ? 6.119 -9.140 -9.456 1.00 95.88 180 LEU A C 1
ATOM 1459 O O . LEU A 1 180 ? 7.301 -9.188 -9.115 1.00 95.88 180 LEU A O 1
ATOM 1463 N N . LYS A 1 181 ? 5.613 -8.088 -10.099 1.00 94.69 181 LYS A N 1
ATOM 1464 C CA . LYS A 1 181 ? 6.375 -6.866 -10.390 1.00 94.69 181 LYS A CA 1
ATOM 1465 C C . LYS A 1 181 ? 5.807 -5.693 -9.605 1.00 94.69 181 LYS A C 1
ATOM 1467 O O . LYS A 1 181 ? 4.598 -5.623 -9.409 1.00 94.69 181 LYS A O 1
ATOM 1472 N N . VAL A 1 182 ? 6.639 -4.728 -9.225 1.00 93.81 182 VAL A N 1
ATOM 1473 C CA . VAL A 1 182 ? 6.195 -3.468 -8.596 1.00 93.81 182 VAL A CA 1
ATOM 1474 C C . VAL A 1 182 ? 6.311 -2.324 -9.587 1.00 93.81 182 VAL A C 1
ATOM 1476 O O . VAL A 1 182 ? 7.323 -2.227 -10.261 1.00 93.81 182 VAL A O 1
ATOM 1479 N N . LYS A 1 183 ? 5.312 -1.443 -9.710 1.00 91.94 183 LYS A N 1
ATOM 1480 C CA . LYS A 1 183 ? 5.378 -0.315 -10.655 1.00 91.94 183 LYS A CA 1
ATOM 1481 C C . LYS A 1 183 ? 6.228 0.834 -10.083 1.00 91.94 183 LYS A C 1
ATOM 1483 O O . LYS A 1 183 ? 5.702 1.869 -9.686 1.00 91.94 183 LYS A O 1
ATOM 1488 N N . CYS A 1 184 ? 7.543 0.648 -10.029 1.00 90.81 184 CYS A N 1
ATOM 1489 C CA . CYS A 1 184 ? 8.503 1.589 -9.452 1.00 90.81 184 CYS A CA 1
ATOM 1490 C C . CYS A 1 184 ? 9.001 2.616 -10.484 1.00 90.81 184 CYS A C 1
ATOM 1492 O O . CYS A 1 184 ? 10.170 2.628 -10.860 1.00 90.81 184 CYS A O 1
ATOM 1494 N N . MET A 1 185 ? 8.101 3.476 -10.962 1.00 88.50 185 MET A N 1
ATOM 1495 C CA . MET A 1 185 ? 8.417 4.549 -11.916 1.00 88.50 185 MET A CA 1
ATOM 1496 C C . MET A 1 185 ? 7.750 5.864 -11.526 1.00 88.50 185 MET A C 1
ATOM 1498 O O . MET A 1 185 ? 6.746 5.878 -10.805 1.00 88.50 185 MET A O 1
ATOM 1502 N N . ARG A 1 186 ? 8.302 6.961 -12.035 1.00 83.94 186 ARG A N 1
ATOM 1503 C CA . ARG A 1 186 ? 7.773 8.311 -11.849 1.00 83.94 186 ARG A CA 1
ATOM 1504 C C . ARG A 1 186 ? 6.439 8.456 -12.569 1.00 83.94 186 ARG A C 1
ATOM 1506 O O . ARG A 1 186 ? 6.276 7.985 -13.692 1.00 83.94 186 ARG A O 1
ATOM 1513 N N . SER A 1 187 ? 5.505 9.178 -11.956 1.00 75.25 187 SER A N 1
ATOM 1514 C CA . SER A 1 187 ? 4.209 9.484 -12.577 1.00 75.25 187 SER A CA 1
ATOM 1515 C C . SER A 1 187 ? 4.341 10.385 -13.810 1.00 75.25 187 SER A C 1
ATOM 1517 O O . SER A 1 187 ? 3.490 10.343 -14.693 1.00 75.25 187 SER A O 1
ATOM 1519 N N . ARG A 1 188 ? 5.402 11.203 -13.873 1.00 75.19 188 ARG A N 1
ATOM 1520 C CA . ARG A 1 188 ? 5.717 12.079 -15.006 1.00 75.19 188 ARG A CA 1
ATOM 1521 C C . ARG A 1 188 ? 7.170 11.896 -15.424 1.00 75.19 188 ARG A C 1
ATOM 1523 O O . ARG A 1 188 ? 8.063 11.846 -14.577 1.00 75.19 188 ARG A O 1
ATOM 1530 N N . THR A 1 189 ? 7.383 11.827 -16.731 1.00 76.25 189 THR A N 1
ATOM 1531 C CA . THR A 1 189 ? 8.711 11.827 -17.341 1.00 76.25 189 THR A CA 1
ATOM 1532 C C . THR A 1 189 ? 9.401 13.165 -17.085 1.00 76.25 189 THR A C 1
ATOM 1534 O O . THR A 1 189 ? 8.763 14.217 -17.108 1.00 76.25 189 THR A O 1
ATOM 1537 N N . LEU A 1 190 ? 10.709 13.132 -16.839 1.00 76.50 190 LEU A N 1
ATOM 1538 C CA . LEU A 1 190 ? 11.524 14.338 -16.739 1.00 76.50 190 LEU A CA 1
ATOM 1539 C C . LEU A 1 190 ? 11.506 15.100 -18.073 1.00 76.50 190 LEU A C 1
ATOM 1541 O O . LEU A 1 190 ? 11.881 14.553 -19.109 1.00 76.50 190 LEU A O 1
ATOM 1545 N N . GLY A 1 191 ? 11.094 16.369 -18.032 1.00 77.00 191 GLY A N 1
ATOM 1546 C CA . GLY A 1 191 ? 11.331 17.317 -19.124 1.00 77.00 191 GLY A CA 1
ATOM 1547 C C . GLY A 1 191 ? 12.814 17.693 -19.225 1.00 77.00 191 GLY A C 1
ATOM 1548 O O . GLY A 1 191 ? 13.591 17.402 -18.314 1.00 77.00 191 GLY A O 1
ATOM 1549 N N . GLN A 1 192 ? 13.206 18.366 -20.312 1.00 77.75 192 GLN A N 1
ATOM 1550 C CA . GLN A 1 192 ? 14.613 18.716 -20.575 1.00 77.75 192 GLN A CA 1
ATOM 1551 C C . GLN A 1 192 ? 15.251 19.522 -19.434 1.00 77.75 192 GLN A C 1
ATOM 1553 O O . GLN A 1 192 ? 16.339 19.187 -18.975 1.00 77.75 192 GLN A O 1
ATOM 1558 N N . GLU A 1 193 ? 14.552 20.528 -18.905 1.00 78.88 193 GLU A N 1
ATOM 1559 C CA . GLU A 1 193 ? 15.061 21.354 -17.801 1.00 78.88 193 GLU A CA 1
ATOM 1560 C C . GLU A 1 193 ? 15.303 20.535 -16.525 1.00 78.88 193 GLU A C 1
ATOM 1562 O O . GLU A 1 193 ? 16.369 20.617 -15.915 1.00 78.88 193 GLU A O 1
ATOM 1567 N N . ALA A 1 194 ? 14.348 19.679 -16.150 1.00 76.62 194 ALA A N 1
ATOM 1568 C CA . ALA A 1 194 ? 14.465 18.825 -14.970 1.00 76.62 194 ALA A CA 1
ATOM 1569 C C . ALA A 1 194 ? 15.556 17.751 -15.138 1.00 76.62 194 ALA A C 1
ATOM 1571 O O . ALA A 1 194 ? 16.248 17.407 -14.176 1.00 76.62 194 ALA A O 1
ATOM 1572 N N . ALA A 1 195 ? 15.735 17.231 -16.357 1.00 78.06 195 ALA A N 1
ATOM 1573 C CA . ALA A 1 195 ? 16.827 16.323 -16.690 1.00 78.06 195 ALA A CA 1
ATOM 1574 C C . ALA A 1 195 ? 18.189 17.025 -16.583 1.00 78.06 195 ALA A C 1
ATOM 1576 O O . ALA A 1 195 ? 19.116 16.460 -16.005 1.00 78.06 195 ALA A O 1
ATOM 1577 N N . GLN A 1 196 ? 18.303 18.270 -17.056 1.00 78.88 196 GLN A N 1
ATOM 1578 C CA . GLN A 1 196 ? 19.534 19.056 -16.963 1.00 78.88 196 GLN A CA 1
ATOM 1579 C C . GLN A 1 196 ? 19.890 19.410 -15.515 1.00 78.88 196 GLN A C 1
ATOM 1581 O O . GLN A 1 196 ? 21.041 19.257 -15.107 1.00 78.88 196 GLN A O 1
ATOM 1586 N N . GLN A 1 197 ? 18.911 19.825 -14.708 1.00 79.56 197 GLN A N 1
ATOM 1587 C CA . GLN A 1 197 ? 19.126 20.096 -13.283 1.00 79.56 197 GLN A CA 1
ATOM 1588 C C . GLN A 1 197 ? 19.644 18.855 -12.546 1.00 79.56 197 GLN A C 1
ATOM 1590 O O . GLN A 1 197 ? 20.588 18.939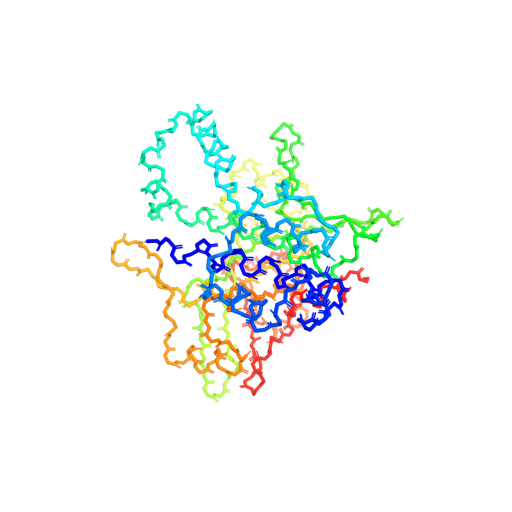 -11.761 1.00 79.56 197 GLN A O 1
ATOM 1595 N N . ARG A 1 198 ? 19.066 17.684 -12.838 1.00 80.38 198 ARG A N 1
ATOM 1596 C CA . ARG A 1 198 ? 19.505 16.409 -12.258 1.00 80.38 198 ARG A CA 1
ATOM 1597 C C . ARG A 1 198 ? 20.865 15.952 -12.770 1.00 80.38 198 ARG A C 1
ATOM 1599 O O . ARG A 1 198 ? 21.641 15.403 -11.990 1.00 80.38 198 ARG A O 1
ATOM 1606 N N . ALA A 1 199 ? 21.180 16.182 -14.042 1.00 82.38 199 ALA A N 1
ATOM 1607 C CA . ALA A 1 199 ? 22.509 15.925 -14.589 1.00 82.38 199 ALA A CA 1
ATOM 1608 C C . ALA A 1 199 ? 23.578 16.692 -13.796 1.00 82.38 199 ALA A C 1
ATOM 1610 O O . ALA A 1 199 ? 24.546 16.096 -13.323 1.00 82.38 199 ALA A O 1
ATOM 1611 N N . ASN A 1 200 ? 23.329 17.979 -13.539 1.00 80.69 200 ASN A N 1
ATOM 1612 C CA . ASN A 1 200 ? 24.241 18.841 -12.790 1.00 80.69 200 ASN A CA 1
ATOM 1613 C C . ASN A 1 200 ? 24.432 18.384 -11.334 1.00 80.69 200 ASN A C 1
ATOM 1615 O O . ASN A 1 200 ? 25.553 18.413 -10.836 1.00 80.69 200 ASN A O 1
ATOM 1619 N N . SER A 1 201 ? 23.368 17.944 -10.651 1.00 78.75 201 SER A N 1
ATOM 1620 C CA . SER A 1 201 ? 23.458 17.546 -9.237 1.00 78.75 201 SER A CA 1
ATOM 1621 C C . SER A 1 201 ? 24.034 16.147 -9.010 1.00 78.75 201 SER A C 1
ATOM 1623 O O . SER A 1 201 ? 24.533 15.865 -7.926 1.00 78.75 201 SER A O 1
ATOM 1625 N N . THR A 1 202 ? 23.972 15.265 -10.010 1.00 77.31 202 THR A N 1
ATOM 1626 C CA . THR A 1 202 ? 24.383 13.854 -9.873 1.00 77.31 202 THR A CA 1
ATOM 1627 C C . THR A 1 202 ? 25.678 13.508 -10.602 1.00 77.31 202 THR A C 1
ATOM 1629 O O . THR A 1 202 ? 26.169 12.390 -10.469 1.00 77.31 202 THR A O 1
ATOM 1632 N N . GLY A 1 203 ? 26.225 14.438 -11.392 1.00 79.94 203 GLY A N 1
ATOM 1633 C CA . GLY A 1 203 ? 27.425 14.213 -12.205 1.00 79.94 203 GLY A CA 1
ATOM 1634 C C . GLY A 1 203 ? 27.217 13.247 -13.381 1.00 79.94 203 GLY A C 1
ATOM 1635 O O . GLY A 1 203 ? 28.185 12.819 -14.006 1.00 79.94 203 GLY A O 1
ATOM 1636 N N . LEU A 1 204 ? 25.968 12.883 -13.689 1.00 83.19 204 LEU A N 1
ATOM 1637 C CA . LEU A 1 204 ? 25.604 12.019 -14.815 1.00 83.19 204 LEU A CA 1
ATOM 1638 C C . LEU A 1 204 ? 25.252 12.850 -16.054 1.00 83.19 204 LEU A C 1
ATOM 1640 O O . LEU A 1 204 ? 24.746 13.962 -15.941 1.00 83.19 204 LEU A O 1
ATOM 1644 N N . SER A 1 205 ? 25.460 12.297 -17.253 1.00 85.12 205 SER A N 1
ATOM 1645 C CA . SER A 1 205 ? 25.167 13.018 -18.497 1.00 85.12 205 SER A CA 1
ATOM 1646 C C . SER A 1 205 ? 23.665 13.250 -18.704 1.00 85.12 205 SER A C 1
ATOM 1648 O O . SER A 1 205 ? 22.822 12.432 -18.324 1.00 85.12 205 SER A O 1
ATOM 1650 N N . HIS A 1 206 ? 23.326 14.349 -19.385 1.00 84.88 206 HIS A N 1
ATOM 1651 C CA . HIS A 1 206 ? 21.953 14.636 -19.813 1.00 84.88 206 HIS A CA 1
ATOM 1652 C C . HIS A 1 206 ? 21.373 13.511 -20.694 1.00 84.88 206 HIS A C 1
ATOM 1654 O O . HIS A 1 206 ? 20.198 13.163 -20.581 1.00 84.88 206 HIS A O 1
ATOM 1660 N N . GLU A 1 207 ? 22.200 12.896 -21.547 1.00 86.50 207 GLU A N 1
ATOM 1661 C CA . GLU A 1 207 ? 21.806 11.746 -22.370 1.00 86.50 207 GLU A CA 1
ATOM 1662 C C . GLU A 1 207 ? 21.370 10.556 -21.505 1.00 86.50 207 GLU A C 1
ATOM 1664 O O . GLU A 1 207 ? 20.317 9.963 -21.747 1.00 86.50 207 GLU A O 1
ATOM 1669 N N . LEU A 1 208 ? 22.127 10.246 -20.445 1.00 84.69 208 LEU A N 1
ATOM 1670 C CA . LEU A 1 208 ? 21.773 9.168 -19.528 1.00 84.69 208 LEU A CA 1
ATOM 1671 C C . LEU A 1 208 ? 20.454 9.474 -18.802 1.00 84.69 208 LEU A C 1
ATOM 1673 O O . LEU A 1 208 ? 19.576 8.615 -18.742 1.00 84.69 208 LEU A O 1
ATOM 1677 N N . TRP A 1 209 ? 20.261 10.705 -18.326 1.00 85.19 209 TRP A N 1
ATOM 1678 C CA . TRP A 1 209 ? 18.991 11.129 -17.725 1.00 85.19 209 TRP A CA 1
ATOM 1679 C C . TRP A 1 209 ? 17.812 11.065 -18.696 1.00 85.19 209 TRP A C 1
ATOM 1681 O O . TRP A 1 209 ? 16.712 10.697 -18.295 1.00 85.19 209 TRP A O 1
ATOM 1691 N N . SER A 1 210 ? 18.040 11.351 -19.976 1.00 85.00 210 SER A N 1
ATOM 1692 C CA . SER A 1 210 ? 17.009 11.255 -21.013 1.00 85.00 210 SER A CA 1
ATOM 1693 C C . SER A 1 210 ? 16.570 9.802 -21.244 1.00 85.00 210 SER A C 1
ATOM 1695 O O . SER A 1 210 ? 15.372 9.528 -21.350 1.00 85.00 210 SER A O 1
ATOM 1697 N N . ILE A 1 211 ? 17.518 8.851 -21.252 1.00 86.75 211 ILE A N 1
ATOM 1698 C CA . ILE A 1 211 ? 17.234 7.404 -21.353 1.00 86.75 211 ILE A CA 1
ATOM 1699 C C . ILE A 1 211 ? 16.416 6.907 -20.149 1.00 86.75 211 ILE A C 1
ATOM 1701 O O . ILE A 1 211 ? 15.556 6.035 -20.298 1.00 86.75 211 ILE A O 1
ATOM 1705 N N . HIS A 1 212 ? 16.684 7.462 -18.967 1.00 87.75 212 HIS A N 1
ATOM 1706 C CA . HIS A 1 212 ? 16.123 7.049 -17.678 1.00 87.75 212 HIS A CA 1
ATOM 1707 C C . HIS A 1 212 ? 15.119 8.058 -17.102 1.00 87.75 212 HIS A C 1
ATOM 1709 O O . HIS A 1 212 ? 14.950 8.174 -15.889 1.00 87.75 212 HIS A O 1
ATOM 1715 N N . SER A 1 213 ? 14.438 8.794 -17.974 1.00 86.00 213 SER A N 1
ATOM 1716 C CA . SER A 1 213 ? 13.644 9.975 -17.620 1.00 86.00 213 SER A CA 1
ATOM 1717 C C . SER A 1 213 ? 12.416 9.695 -16.742 1.00 86.00 213 SER A C 1
ATOM 1719 O O . SER A 1 213 ? 11.869 10.613 -16.135 1.00 86.00 213 SER A O 1
ATOM 1721 N N . ASP A 1 214 ? 11.988 8.441 -16.630 1.00 87.62 214 ASP A N 1
ATOM 1722 C CA . ASP A 1 214 ? 10.890 7.970 -15.778 1.00 87.62 214 ASP A CA 1
ATOM 1723 C C . ASP A 1 214 ? 11.355 7.068 -14.618 1.00 87.62 214 ASP A C 1
ATOM 1725 O O . ASP A 1 214 ? 10.534 6.663 -13.794 1.00 87.62 214 ASP A O 1
ATOM 1729 N N . GLN A 1 215 ? 12.653 6.764 -14.526 1.00 89.44 215 GLN A N 1
ATOM 1730 C CA . GLN A 1 215 ? 13.203 5.889 -13.495 1.00 89.44 215 GLN A CA 1
ATOM 1731 C C . GLN A 1 215 ? 13.621 6.669 -12.251 1.00 89.44 215 GLN A C 1
ATOM 1733 O O . GLN A 1 215 ? 14.001 7.844 -12.292 1.00 89.44 215 GLN A O 1
ATOM 1738 N N . TYR A 1 216 ? 13.551 5.987 -11.115 1.00 90.62 216 TYR A N 1
ATOM 1739 C CA . TYR A 1 216 ? 14.126 6.465 -9.865 1.00 90.62 216 TYR A CA 1
ATOM 1740 C C . TYR A 1 216 ? 15.593 6.052 -9.757 1.00 90.62 216 TYR A C 1
ATOM 1742 O O . TYR A 1 216 ? 16.012 5.058 -10.349 1.00 90.62 216 TYR A O 1
ATOM 1750 N N . ARG A 1 217 ? 16.375 6.793 -8.975 1.00 88.56 217 ARG A N 1
ATOM 1751 C CA . ARG A 1 217 ? 17.694 6.362 -8.480 1.00 88.56 217 ARG A CA 1
ATOM 1752 C C . ARG A 1 217 ? 17.582 5.929 -7.017 1.00 88.56 217 ARG A C 1
ATOM 1754 O O . ARG A 1 217 ? 16.629 6.298 -6.345 1.00 88.56 217 ARG A O 1
ATOM 1761 N N . GLN A 1 218 ? 18.565 5.193 -6.501 1.00 88.38 218 GLN A N 1
ATOM 1762 C CA . GLN A 1 218 ? 18.595 4.817 -5.072 1.00 88.38 218 GLN A CA 1
ATOM 1763 C C . GLN A 1 218 ? 18.605 6.012 -4.112 1.00 88.38 218 GLN A C 1
ATOM 1765 O O . GLN A 1 218 ? 18.112 5.918 -3.003 1.00 88.38 218 GLN A O 1
ATOM 1770 N N . GLU A 1 219 ? 19.144 7.149 -4.546 1.00 88.19 219 GLU A N 1
ATOM 1771 C CA . GLU A 1 219 ? 19.139 8.395 -3.772 1.00 88.19 219 GLU A CA 1
ATOM 1772 C C . GLU A 1 219 ? 17.757 9.065 -3.788 1.00 88.19 219 GLU A C 1
ATOM 1774 O O . GLU A 1 219 ? 17.561 10.094 -3.145 1.00 88.19 219 GLU A O 1
ATOM 1779 N N . ASP A 1 220 ? 16.801 8.550 -4.582 1.00 89.19 220 ASP A N 1
ATOM 1780 C CA . ASP A 1 220 ? 15.507 9.197 -4.674 1.00 89.19 220 ASP A CA 1
ATOM 1781 C C . ASP A 1 220 ? 14.629 8.958 -3.428 1.00 89.19 220 ASP A C 1
ATOM 1783 O O . ASP A 1 220 ? 13.846 9.835 -3.074 1.00 89.19 220 ASP A O 1
ATOM 1787 N N . PHE A 1 221 ? 14.765 7.819 -2.768 1.00 93.62 221 PHE A N 1
ATOM 1788 C CA . PHE A 1 221 ? 14.066 7.486 -1.528 1.00 93.62 221 PHE A CA 1
ATOM 1789 C C . PHE A 1 221 ? 14.831 6.368 -0.816 1.00 93.62 221 PHE A C 1
ATOM 1791 O O . PHE A 1 221 ? 15.600 5.659 -1.463 1.00 93.62 221 PHE A O 1
ATOM 1798 N N . ASP A 1 222 ? 14.613 6.155 0.478 1.00 96.00 222 ASP A N 1
ATOM 1799 C CA . ASP A 1 222 ? 15.302 5.098 1.234 1.00 96.00 222 ASP A CA 1
ATOM 1800 C C . ASP A 1 222 ? 14.637 3.734 1.044 1.00 96.00 222 ASP A C 1
ATOM 1802 O O . ASP A 1 222 ? 15.307 2.714 0.846 1.00 96.00 222 ASP A O 1
ATOM 1806 N N . PHE A 1 223 ? 13.304 3.720 1.053 1.00 97.56 223 PHE A N 1
ATOM 1807 C CA . PHE A 1 223 ? 12.501 2.507 0.978 1.00 97.56 223 PHE A CA 1
ATOM 1808 C C . PHE A 1 223 ? 11.392 2.620 -0.059 1.00 97.56 223 PHE A C 1
ATOM 1810 O O . PHE A 1 223 ? 10.854 3.698 -0.292 1.00 97.56 223 PHE A O 1
ATOM 1817 N N . VAL A 1 224 ? 11.001 1.486 -0.634 1.00 97.31 224 VAL A N 1
ATOM 1818 C CA . VAL A 1 224 ? 9.749 1.366 -1.385 1.00 97.31 224 VAL A CA 1
ATOM 1819 C C . VAL A 1 224 ? 8.847 0.350 -0.706 1.00 97.31 224 VAL A C 1
ATOM 1821 O O . VAL A 1 224 ? 9.289 -0.749 -0.368 1.00 97.31 224 VAL A O 1
ATOM 1824 N N . VAL A 1 225 ? 7.581 0.715 -0.523 1.00 98.44 225 VAL A N 1
ATOM 1825 C CA . VAL A 1 225 ? 6.536 -0.161 0.008 1.00 98.44 225 VAL A CA 1
ATOM 1826 C C . VAL A 1 225 ? 5.531 -0.482 -1.085 1.00 98.44 225 VAL A C 1
ATOM 1828 O O . VAL A 1 225 ? 5.130 0.381 -1.870 1.00 98.44 225 VAL A O 1
ATOM 1831 N N . THR A 1 226 ? 5.101 -1.739 -1.123 1.00 98.25 226 THR A N 1
ATOM 1832 C CA . THR A 1 226 ? 4.038 -2.211 -2.006 1.00 98.25 226 THR A CA 1
ATOM 1833 C C . THR A 1 226 ? 3.068 -3.132 -1.284 1.00 98.25 226 THR A C 1
ATOM 1835 O O . THR A 1 226 ? 3.353 -3.626 -0.200 1.00 98.25 226 THR A O 1
ATOM 1838 N N . SER A 1 227 ? 1.918 -3.375 -1.902 1.00 97.44 227 SER A N 1
ATOM 1839 C CA . SER A 1 227 ? 0.935 -4.367 -1.478 1.00 97.44 227 SER A CA 1
ATOM 1840 C C . SER A 1 227 ? 0.748 -5.387 -2.592 1.00 97.44 227 SER A C 1
ATOM 1842 O O . SER A 1 227 ? 0.647 -5.008 -3.767 1.00 97.44 227 SER A O 1
ATOM 1844 N N . ILE A 1 228 ? 0.660 -6.671 -2.236 1.00 96.38 228 ILE A N 1
ATOM 1845 C CA . ILE A 1 228 ? 0.501 -7.732 -3.236 1.00 96.38 228 ILE A CA 1
ATOM 1846 C C . ILE A 1 228 ? -0.870 -7.676 -3.919 1.00 96.38 228 ILE A C 1
ATOM 1848 O O . ILE A 1 228 ? -0.979 -8.102 -5.060 1.00 96.38 228 ILE A O 1
ATOM 1852 N N . ALA A 1 229 ? -1.908 -7.110 -3.287 1.00 96.38 229 ALA A N 1
ATOM 1853 C CA . ALA A 1 229 ? -3.279 -7.172 -3.805 1.00 96.38 229 ALA A CA 1
ATOM 1854 C C . ALA A 1 229 ? -3.436 -6.683 -5.244 1.00 96.38 229 ALA A C 1
ATOM 1856 O O . ALA A 1 229 ? -4.242 -7.239 -5.989 1.00 96.38 229 ALA A O 1
ATOM 1857 N N . ASN A 1 230 ? -2.703 -5.636 -5.643 1.00 95.94 230 ASN A N 1
ATOM 1858 C CA . ASN A 1 230 ? -2.958 -4.980 -6.924 1.00 95.94 230 ASN A CA 1
ATOM 1859 C C . ASN A 1 230 ? -2.699 -5.888 -8.136 1.00 95.94 230 ASN A C 1
ATOM 1861 O O . ASN A 1 230 ? -3.242 -5.640 -9.209 1.00 95.94 230 ASN A O 1
ATOM 1865 N N . VAL A 1 231 ? -1.900 -6.945 -7.975 1.00 96.88 231 VAL A N 1
ATOM 1866 C CA . VAL A 1 231 ? -1.581 -7.876 -9.066 1.00 96.88 231 VAL A CA 1
ATOM 1867 C C . VAL A 1 231 ? -2.760 -8.761 -9.453 1.00 96.88 231 VAL A C 1
ATOM 1869 O O . VAL A 1 231 ? -2.780 -9.242 -10.579 1.00 96.88 231 VAL A O 1
ATOM 1872 N N . PHE A 1 232 ? -3.738 -8.919 -8.558 1.00 97.12 232 PHE A N 1
ATOM 1873 C CA . PHE A 1 232 ? -4.925 -9.762 -8.733 1.00 97.12 232 PHE A CA 1
ATOM 1874 C C . PHE A 1 232 ? -6.161 -8.971 -9.178 1.00 97.12 232 PHE A C 1
ATOM 1876 O O . PHE A 1 232 ? -7.281 -9.461 -9.082 1.00 97.12 232 PHE A O 1
ATOM 1883 N N . TYR A 1 233 ? -5.975 -7.722 -9.611 1.00 95.31 233 TYR A N 1
ATOM 1884 C CA . TYR A 1 233 ? -7.040 -6.969 -10.265 1.00 95.31 233 TYR A CA 1
ATOM 1885 C C . TYR A 1 233 ? -6.976 -7.161 -11.777 1.00 95.31 233 TYR A C 1
ATOM 1887 O O . TYR A 1 233 ? -5.892 -7.136 -12.363 1.00 95.31 233 TYR A O 1
ATOM 1895 N N . GLU A 1 234 ? -8.139 -7.221 -12.412 1.00 94.00 234 GLU A N 1
ATOM 1896 C CA . GLU A 1 234 ? -8.309 -7.070 -13.856 1.00 94.00 234 GLU A CA 1
ATOM 1897 C C . GLU A 1 234 ? -8.943 -5.710 -14.193 1.00 94.00 234 GLU A C 1
ATOM 1899 O O . GLU A 1 234 ? -9.414 -4.991 -13.307 1.00 94.00 234 GLU A O 1
ATOM 1904 N N . THR A 1 235 ? -8.846 -5.289 -15.457 1.00 92.31 235 THR A N 1
ATOM 1905 C CA . THR A 1 235 ? -9.696 -4.204 -15.974 1.00 92.31 235 THR A CA 1
ATOM 1906 C C . THR A 1 235 ? -10.900 -4.855 -16.630 1.00 92.31 235 THR A C 1
ATOM 1908 O O . THR A 1 235 ? -10.705 -5.706 -17.494 1.00 92.31 235 THR A O 1
ATOM 1911 N N . THR A 1 236 ? -12.101 -4.456 -16.242 1.00 91.88 236 THR A N 1
ATOM 1912 C CA . THR A 1 236 ? -13.341 -4.831 -16.927 1.00 91.88 236 THR A CA 1
ATOM 1913 C C . THR A 1 236 ? -13.520 -4.008 -18.208 1.00 91.88 236 THR A C 1
ATOM 1915 O O . THR A 1 236 ? -12.800 -3.031 -18.434 1.00 91.88 236 THR A O 1
ATOM 1918 N N . ASP A 1 237 ? -14.465 -4.400 -19.066 1.00 92.06 237 ASP A N 1
ATOM 1919 C CA . ASP A 1 237 ? -14.689 -3.755 -20.372 1.00 92.06 237 ASP A CA 1
ATOM 1920 C C . ASP A 1 237 ? -15.086 -2.271 -20.261 1.00 92.06 237 ASP A C 1
ATOM 1922 O O . ASP A 1 237 ? -14.776 -1.467 -21.138 1.00 92.06 237 ASP A O 1
ATOM 1926 N N . ASP A 1 238 ? -15.720 -1.890 -19.153 1.00 88.88 238 ASP A N 1
ATOM 1927 C CA . ASP A 1 238 ? -16.087 -0.516 -18.794 1.00 88.88 238 ASP A CA 1
ATOM 1928 C C . ASP A 1 238 ? -14.935 0.283 -18.147 1.00 88.88 238 ASP A C 1
ATOM 1930 O O . ASP A 1 238 ? -15.104 1.440 -17.761 1.00 88.88 238 ASP A O 1
ATOM 1934 N N . GLY A 1 239 ? -13.740 -0.304 -18.039 1.00 87.44 239 GLY A N 1
ATOM 1935 C CA . GLY A 1 239 ? -12.553 0.346 -17.486 1.00 87.44 239 GLY A CA 1
ATOM 1936 C C . GLY A 1 239 ? -12.429 0.267 -15.963 1.00 87.44 239 GLY A C 1
ATOM 1937 O O . GLY A 1 239 ? -11.419 0.732 -15.421 1.00 87.44 239 GLY A O 1
ATOM 1938 N N . LEU A 1 240 ? -13.401 -0.330 -15.266 1.00 90.44 240 LEU A N 1
ATOM 1939 C CA . LEU A 1 240 ? -13.355 -0.500 -13.816 1.00 90.44 240 LEU A CA 1
ATOM 1940 C C . LEU A 1 240 ? -12.365 -1.593 -13.399 1.00 90.44 240 LEU A C 1
ATOM 1942 O O . LEU A 1 240 ? -11.838 -2.371 -14.198 1.00 90.44 240 LEU A O 1
ATOM 1946 N N . TYR A 1 241 ? -12.031 -1.604 -12.109 1.00 90.56 241 TYR A N 1
ATOM 1947 C CA . TYR A 1 241 ? -11.079 -2.548 -11.537 1.00 90.56 241 TYR A CA 1
ATOM 1948 C C . TYR A 1 241 ? -11.796 -3.582 -10.685 1.00 90.56 241 TYR A C 1
ATOM 1950 O O . TYR A 1 241 ? -12.354 -3.246 -9.643 1.00 90.56 241 TYR A O 1
ATOM 1958 N N . GLN A 1 242 ? -11.688 -4.848 -11.076 1.00 94.06 242 GLN A N 1
ATOM 1959 C CA . GLN A 1 242 ? -12.271 -5.966 -10.344 1.00 94.06 242 GLN A CA 1
ATOM 1960 C C . GLN A 1 242 ? -11.165 -6.818 -9.724 1.00 94.06 242 GLN A C 1
ATOM 1962 O O . GLN A 1 242 ? -10.234 -7.217 -10.420 1.00 94.06 242 GLN A O 1
ATOM 1967 N N . TRP A 1 243 ? -11.244 -7.087 -8.418 1.00 95.75 243 TRP A N 1
ATOM 1968 C CA . TRP A 1 243 ? -10.359 -8.055 -7.768 1.00 95.75 243 TRP A CA 1
ATOM 1969 C C . TRP A 1 243 ? -10.851 -9.468 -8.076 1.00 95.75 243 TRP A C 1
ATOM 1971 O O . TRP A 1 243 ? -11.964 -9.830 -7.695 1.00 95.75 243 TRP A O 1
ATOM 1981 N N . LYS A 1 244 ? -10.039 -10.237 -8.801 1.00 96.12 244 LYS A N 1
ATOM 1982 C CA . LYS A 1 244 ? -10.402 -11.553 -9.324 1.00 96.12 244 LYS A CA 1
ATOM 1983 C C . LYS A 1 244 ? -9.136 -12.387 -9.554 1.00 96.12 244 LYS A C 1
ATOM 1985 O O . LYS A 1 244 ? -8.620 -12.430 -10.671 1.00 96.12 244 LYS A O 1
ATOM 1990 N N . PRO A 1 245 ? -8.568 -12.982 -8.492 1.00 96.56 245 PRO A N 1
ATOM 1991 C CA . PRO A 1 245 ? -7.473 -13.930 -8.656 1.00 96.56 245 PRO A CA 1
ATOM 1992 C C . PRO A 1 245 ? -7.938 -15.127 -9.503 1.00 96.56 245 PRO A C 1
ATOM 1994 O O . PRO A 1 245 ? -9.067 -15.587 -9.364 1.00 96.56 245 PRO A O 1
ATOM 1997 N N . ASP A 1 246 ? -7.078 -15.616 -10.395 1.00 95.00 246 ASP A N 1
ATOM 1998 C CA . ASP A 1 246 ? -7.294 -16.891 -11.084 1.00 95.00 246 ASP A CA 1
ATOM 1999 C C . ASP A 1 246 ? -6.954 -18.084 -10.166 1.00 95.00 246 ASP A C 1
ATOM 2001 O O . ASP A 1 246 ? -6.486 -17.907 -9.042 1.00 95.00 246 ASP A O 1
ATOM 2005 N N . GLN A 1 247 ? -7.161 -19.315 -10.641 1.00 94.94 247 GLN A N 1
ATOM 2006 C CA . GLN A 1 247 ? -6.927 -20.531 -9.845 1.00 94.94 247 GLN A CA 1
ATOM 2007 C C . GLN A 1 247 ? -5.486 -20.642 -9.316 1.00 94.94 247 GLN A C 1
ATOM 2009 O O . GLN A 1 247 ? -5.253 -21.120 -8.204 1.00 94.94 247 GLN A O 1
ATOM 2014 N N . GLU A 1 248 ? -4.502 -20.199 -10.101 1.00 93.38 248 GLU A N 1
ATOM 2015 C CA . GLU A 1 248 ? -3.094 -20.228 -9.707 1.00 93.38 248 GLU A CA 1
ATOM 2016 C C . GLU A 1 248 ? -2.796 -19.190 -8.616 1.00 93.38 248 GLU A C 1
ATOM 2018 O O . GLU A 1 248 ? -2.086 -19.474 -7.645 1.00 93.38 248 GLU A O 1
ATOM 2023 N N . ALA A 1 249 ? -3.365 -17.993 -8.755 1.00 95.06 249 ALA A N 1
ATOM 2024 C CA . ALA A 1 249 ? -3.310 -16.934 -7.763 1.00 95.06 249 ALA A CA 1
ATOM 2025 C C . ALA A 1 249 ? -4.035 -17.317 -6.467 1.00 95.06 249 ALA A C 1
ATOM 2027 O O . ALA A 1 249 ? -3.496 -17.078 -5.388 1.00 95.06 249 ALA A O 1
ATOM 2028 N N . GLU A 1 250 ? -5.210 -17.942 -6.542 1.00 95.62 250 GLU A N 1
ATOM 2029 C CA . GLU A 1 250 ? -5.951 -18.438 -5.377 1.00 95.62 250 GLU A CA 1
ATOM 2030 C C . GLU A 1 250 ? -5.137 -19.477 -4.603 1.00 95.62 250 GLU A C 1
ATOM 2032 O O . GLU A 1 250 ? -5.014 -19.383 -3.379 1.00 95.62 250 GLU A O 1
ATOM 2037 N N . LEU A 1 251 ? -4.493 -20.419 -5.303 1.00 93.25 251 LEU A N 1
ATOM 2038 C CA . LEU A 1 251 ? -3.606 -21.392 -4.670 1.00 93.25 251 LEU A CA 1
ATOM 2039 C C . LEU A 1 251 ? -2.429 -20.698 -3.970 1.00 93.25 251 LEU A C 1
ATOM 2041 O O . LEU A 1 251 ? -2.103 -21.033 -2.830 1.00 93.25 251 LEU A O 1
ATOM 2045 N N . PHE A 1 252 ? -1.810 -19.705 -4.609 1.00 94.62 252 PHE A N 1
ATOM 2046 C CA . PHE A 1 252 ? -0.740 -18.916 -3.996 1.00 94.62 252 PHE A CA 1
ATOM 2047 C C . PHE A 1 252 ? -1.210 -18.138 -2.756 1.00 94.62 252 PHE A C 1
ATOM 2049 O O . PHE A 1 252 ? -0.553 -18.192 -1.717 1.00 94.62 252 PHE A O 1
ATOM 2056 N N . LEU A 1 253 ? -2.358 -17.464 -2.829 1.00 95.56 253 LEU A N 1
ATOM 2057 C CA . LEU A 1 253 ? -2.948 -16.736 -1.704 1.00 95.56 253 LEU A CA 1
ATOM 2058 C C . LEU A 1 253 ? -3.293 -17.680 -0.545 1.00 95.56 253 LEU A C 1
ATOM 2060 O O . LEU A 1 253 ? -3.016 -17.357 0.610 1.00 95.56 253 LEU A O 1
ATOM 2064 N N . SER A 1 254 ? -3.798 -18.881 -0.843 1.00 93.00 254 SER A N 1
ATOM 2065 C CA . SER A 1 254 ? -4.116 -19.885 0.176 1.00 93.00 254 SER A CA 1
ATOM 2066 C C . SER A 1 254 ? -2.877 -20.349 0.954 1.00 93.00 254 SER A C 1
ATOM 2068 O O . SER A 1 254 ? -2.946 -20.481 2.176 1.00 93.00 254 SER A O 1
ATOM 2070 N N . LYS A 1 255 ? -1.714 -20.492 0.292 1.00 91.19 255 LYS A N 1
ATOM 2071 C CA . LYS A 1 255 ? -0.430 -20.792 0.959 1.00 91.19 255 LYS A CA 1
ATOM 2072 C C . LYS A 1 255 ? -0.021 -19.707 1.957 1.00 91.19 255 LYS A C 1
ATOM 2074 O O . LYS A 1 255 ? 0.646 -20.001 2.943 1.00 91.19 255 LYS A O 1
ATOM 2079 N N . LEU A 1 256 ? -0.429 -18.464 1.705 1.00 91.81 256 LEU A N 1
ATOM 2080 C CA . LEU A 1 256 ? -0.198 -17.318 2.583 1.00 91.81 256 LEU A CA 1
ATOM 2081 C C . LEU A 1 256 ? -1.278 -17.151 3.664 1.00 91.81 256 LEU A C 1
ATOM 2083 O O . LEU A 1 256 ? -1.199 -16.216 4.457 1.00 91.81 256 LEU A O 1
ATOM 2087 N N . GLY A 1 257 ? -2.297 -18.017 3.697 1.00 93.44 257 GLY A N 1
ATOM 2088 C CA . GLY A 1 257 ? -3.453 -17.867 4.584 1.00 93.44 257 GLY A CA 1
ATOM 2089 C C . GLY A 1 257 ? -4.360 -16.687 4.215 1.00 93.44 257 GLY A C 1
ATOM 2090 O O . GLY A 1 257 ? -5.103 -16.192 5.061 1.00 93.44 257 GLY A O 1
ATOM 2091 N N . ILE A 1 258 ? -4.292 -16.214 2.969 1.00 95.44 258 ILE A N 1
ATOM 2092 C CA . ILE A 1 258 ? -5.062 -15.072 2.476 1.00 95.44 258 ILE A CA 1
ATOM 2093 C C . ILE A 1 258 ? -6.320 -15.580 1.777 1.00 95.44 258 ILE A C 1
ATOM 2095 O O . ILE A 1 258 ? -6.255 -16.354 0.827 1.00 95.44 258 ILE A O 1
ATOM 2099 N N . THR A 1 259 ? -7.472 -15.104 2.240 1.00 93.75 259 THR A N 1
ATOM 2100 C CA . THR A 1 259 ? -8.803 -15.561 1.803 1.00 93.75 259 THR A CA 1
ATOM 2101 C C . THR A 1 259 ? -9.628 -14.470 1.129 1.00 93.75 259 THR A C 1
ATOM 2103 O O . THR A 1 259 ? -10.670 -14.755 0.548 1.00 93.75 259 THR A O 1
ATOM 2106 N N . ASN A 1 260 ? -9.198 -13.208 1.212 1.00 95.00 260 ASN A N 1
ATOM 2107 C CA . ASN A 1 260 ? -9.944 -12.082 0.662 1.00 95.00 260 ASN A CA 1
ATOM 2108 C C . ASN A 1 260 ? -9.039 -10.919 0.225 1.00 95.00 260 ASN A C 1
ATOM 2110 O O . ASN A 1 260 ? -7.866 -10.823 0.596 1.00 95.00 260 ASN A O 1
ATOM 2114 N N . GLN A 1 261 ? -9.631 -10.006 -0.548 1.00 96.06 261 GLN A N 1
ATOM 2115 C CA . GLN A 1 261 ? -8.999 -8.798 -1.082 1.00 96.06 261 GLN A CA 1
ATOM 2116 C C . GLN A 1 261 ? -8.356 -7.927 -0.001 1.00 96.06 261 GLN A C 1
ATOM 2118 O O . GLN A 1 261 ? -7.272 -7.382 -0.213 1.00 96.06 261 GLN A O 1
ATOM 2123 N N . GLN A 1 262 ? -9.014 -7.778 1.151 1.00 95.12 262 GLN A N 1
ATOM 2124 C CA . GLN A 1 262 ? -8.518 -6.933 2.231 1.00 95.12 262 GLN A CA 1
ATOM 2125 C C . GLN A 1 262 ? -7.241 -7.519 2.830 1.00 95.12 262 GLN A C 1
ATOM 2127 O O . GLN A 1 262 ? -6.255 -6.801 2.947 1.00 95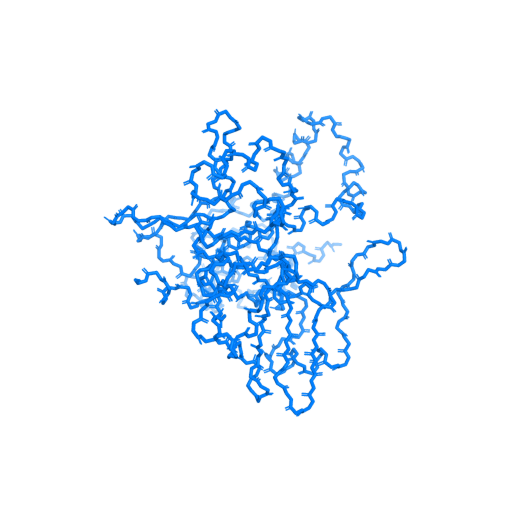.12 262 GLN A O 1
ATOM 2132 N N . GLN A 1 263 ? -7.218 -8.815 3.136 1.00 95.88 263 GLN A N 1
ATOM 2133 C CA . GLN A 1 263 ? -6.021 -9.502 3.623 1.00 95.88 263 GLN A CA 1
ATOM 2134 C C . GLN A 1 263 ? -4.869 -9.385 2.616 1.00 95.88 263 GLN A C 1
ATOM 2136 O O . GLN A 1 263 ? -3.779 -8.970 2.997 1.00 95.88 263 GLN A O 1
ATOM 2141 N N . ALA A 1 264 ? -5.127 -9.620 1.322 1.00 96.62 264 ALA A N 1
ATOM 2142 C CA . ALA A 1 264 ? -4.123 -9.418 0.274 1.00 96.62 264 ALA A CA 1
ATOM 2143 C C . ALA A 1 264 ? -3.610 -7.969 0.229 1.00 96.62 264 ALA A C 1
ATOM 2145 O O . ALA A 1 264 ? -2.439 -7.723 -0.058 1.00 96.62 264 ALA A O 1
ATOM 2146 N N . PHE A 1 265 ? -4.483 -6.990 0.490 1.00 96.56 265 PHE A N 1
ATOM 2147 C CA . PHE A 1 265 ? -4.106 -5.580 0.486 1.00 96.56 265 PHE A CA 1
ATOM 2148 C C . PHE A 1 265 ? -3.216 -5.237 1.684 1.00 96.56 265 PHE A C 1
ATOM 2150 O O . PHE A 1 265 ? -2.248 -4.488 1.546 1.00 96.56 265 PHE A O 1
ATOM 2157 N N . GLN A 1 266 ? -3.511 -5.833 2.836 1.00 95.25 266 GLN A N 1
ATOM 2158 C CA . GLN A 1 266 ? -2.764 -5.672 4.081 1.00 95.25 266 GLN A CA 1
ATOM 2159 C C . GLN A 1 266 ? -1.423 -6.414 4.078 1.00 95.25 266 GLN A C 1
ATOM 2161 O O . GLN A 1 266 ? -0.535 -6.056 4.850 1.00 95.25 266 GLN A O 1
ATOM 2166 N N . THR A 1 267 ? -1.236 -7.398 3.195 1.00 96.75 267 THR A N 1
ATOM 2167 C CA . THR A 1 267 ? 0.068 -8.019 2.948 1.00 96.75 267 THR A CA 1
ATOM 2168 C C . THR A 1 267 ? 0.972 -7.052 2.182 1.00 96.75 267 THR A C 1
ATOM 2170 O O . THR A 1 267 ? 1.034 -7.041 0.947 1.00 96.75 267 THR A O 1
ATOM 2173 N N . MET A 1 268 ? 1.657 -6.204 2.949 1.00 98.25 268 MET A N 1
ATOM 2174 C CA . MET A 1 268 ? 2.592 -5.206 2.447 1.00 98.25 268 MET A CA 1
ATOM 2175 C C . MET A 1 268 ? 4.034 -5.694 2.534 1.00 98.25 268 MET A C 1
ATOM 2177 O O . MET A 1 268 ? 4.427 -6.366 3.488 1.00 98.25 268 MET A O 1
ATOM 2181 N N . LEU A 1 269 ? 4.820 -5.325 1.529 1.00 98.44 269 LEU A N 1
ATOM 2182 C CA . LEU A 1 269 ? 6.229 -5.662 1.393 1.00 98.44 269 LEU A CA 1
ATOM 2183 C C . LEU A 1 269 ? 7.059 -4.389 1.281 1.00 98.44 269 LEU A C 1
ATOM 2185 O O . LEU A 1 269 ? 6.592 -3.392 0.727 1.00 98.44 269 LEU A O 1
ATOM 2189 N N . ILE A 1 270 ? 8.292 -4.447 1.768 1.00 98.50 270 ILE A N 1
ATOM 2190 C CA . ILE A 1 270 ? 9.244 -3.340 1.769 1.00 98.50 270 ILE A CA 1
ATOM 2191 C C . ILE A 1 270 ? 10.623 -3.806 1.296 1.00 98.50 270 ILE A C 1
ATOM 2193 O O . ILE A 1 270 ? 11.020 -4.942 1.554 1.00 98.50 270 ILE A O 1
ATOM 2197 N N . ALA A 1 271 ? 11.347 -2.926 0.606 1.00 96.31 271 ALA A N 1
ATOM 2198 C CA . ALA A 1 271 ? 12.750 -3.116 0.239 1.00 96.31 271 ALA A CA 1
ATOM 2199 C C . ALA A 1 271 ? 13.518 -1.787 0.305 1.00 96.31 271 ALA A C 1
ATOM 2201 O O . ALA A 1 271 ? 12.928 -0.716 0.109 1.00 96.31 271 ALA A O 1
ATOM 2202 N N . ARG A 1 272 ? 14.839 -1.841 0.535 1.00 95.25 272 ARG A N 1
ATOM 2203 C CA . ARG A 1 272 ? 15.700 -0.653 0.416 1.00 95.25 272 ARG A CA 1
ATOM 2204 C C . ARG A 1 272 ? 15.910 -0.314 -1.055 1.00 95.25 272 ARG A C 1
ATOM 2206 O O . ARG A 1 272 ? 16.250 -1.179 -1.860 1.00 95.25 272 ARG A O 1
ATOM 2213 N N . SER A 1 273 ? 15.813 0.962 -1.406 1.00 92.88 273 SER A N 1
ATOM 2214 C CA . SER A 1 273 ? 16.030 1.449 -2.775 1.00 92.88 273 SER A CA 1
ATOM 2215 C C . SER A 1 273 ? 17.394 1.030 -3.348 1.00 92.88 273 SER A C 1
ATOM 2217 O O . SER A 1 273 ? 17.486 0.579 -4.491 1.00 92.88 273 SER A O 1
ATOM 2219 N N . ARG A 1 274 ? 18.447 1.087 -2.521 1.00 89.56 274 ARG A N 1
ATOM 2220 C CA . ARG A 1 274 ? 19.823 0.678 -2.855 1.00 89.56 274 ARG A CA 1
ATOM 2221 C C . ARG A 1 274 ? 19.970 -0.804 -3.200 1.00 89.56 274 ARG A C 1
ATOM 2223 O O . ARG A 1 274 ? 20.932 -1.183 -3.860 1.00 89.56 274 ARG A O 1
ATOM 2230 N N . GLU A 1 275 ? 19.047 -1.654 -2.759 1.00 89.38 275 GLU A N 1
ATOM 2231 C CA . GLU A 1 275 ? 19.059 -3.095 -3.047 1.00 89.38 275 GLU A CA 1
ATOM 2232 C C . GLU A 1 275 ? 18.321 -3.420 -4.354 1.00 89.38 275 GLU A C 1
ATOM 2234 O O . GLU A 1 275 ? 18.461 -4.517 -4.889 1.00 89.38 275 GLU A O 1
ATOM 2239 N N . LEU A 1 276 ? 17.585 -2.448 -4.905 1.00 88.31 276 LEU A N 1
ATOM 2240 C CA . LEU A 1 276 ? 16.823 -2.577 -6.147 1.00 88.31 276 LEU A CA 1
ATOM 2241 C C . LEU A 1 276 ? 17.545 -2.000 -7.375 1.00 88.31 276 LEU A C 1
ATOM 2243 O O . LEU A 1 276 ? 16.980 -2.005 -8.468 1.00 88.31 276 LEU A O 1
ATOM 2247 N N . VAL A 1 277 ? 18.768 -1.479 -7.231 1.00 82.88 277 VAL A N 1
ATOM 2248 C CA . VAL A 1 277 ? 19.536 -0.924 -8.360 1.00 82.88 277 VAL A CA 1
ATOM 2249 C C . VAL A 1 277 ? 20.168 -2.011 -9.218 1.00 82.88 277 VAL A C 1
ATOM 2251 O O . VAL A 1 277 ? 20.644 -3.035 -8.730 1.00 82.88 277 VAL A O 1
ATOM 2254 N N . SER A 1 278 ? 20.261 -1.745 -10.520 1.00 65.56 278 SER A N 1
ATOM 2255 C CA . SER A 1 278 ? 20.691 -2.722 -11.527 1.00 65.56 278 SER A CA 1
ATOM 2256 C C . SER A 1 278 ? 22.148 -3.201 -11.455 1.00 65.56 278 SER A C 1
ATOM 2258 O O . SER A 1 278 ? 22.585 -3.946 -12.330 1.00 65.56 278 SER A O 1
ATOM 2260 N N . ASN A 1 279 ? 22.951 -2.749 -10.486 1.00 58.88 279 ASN A N 1
ATOM 2261 C CA . ASN A 1 279 ? 24.415 -2.925 -10.488 1.00 58.88 279 ASN A CA 1
ATOM 2262 C C . ASN A 1 279 ? 24.978 -3.547 -9.211 1.00 58.88 279 ASN A C 1
ATOM 2264 O O . ASN A 1 279 ? 26.175 -3.459 -8.962 1.00 58.88 279 ASN A O 1
ATOM 2268 N N . GLN A 1 280 ? 24.131 -4.181 -8.405 1.00 56.44 280 GLN A N 1
ATOM 2269 C CA . GLN A 1 280 ? 24.597 -4.960 -7.262 1.00 56.44 280 GLN A CA 1
ATOM 2270 C C . GLN A 1 280 ? 25.402 -6.187 -7.751 1.00 56.44 280 GLN A C 1
ATOM 2272 O O . GLN A 1 280 ? 25.003 -6.812 -8.738 1.00 56.44 280 GLN A O 1
ATOM 2277 N N . PRO A 1 281 ? 26.492 -6.598 -7.072 1.00 49.56 281 PRO A N 1
ATOM 2278 C CA . PRO A 1 281 ? 27.263 -7.803 -7.420 1.00 49.56 281 PRO A CA 1
ATOM 2279 C C . PRO A 1 281 ? 26.404 -9.084 -7.472 1.00 49.56 281 PRO A C 1
ATOM 2281 O O . PRO A 1 281 ? 26.739 -10.033 -8.173 1.00 49.56 281 PRO A O 1
ATOM 2284 N N . ASN A 1 282 ? 25.228 -9.068 -6.840 1.00 48.44 282 ASN A N 1
ATOM 2285 C CA . ASN A 1 282 ? 24.218 -10.127 -6.864 1.00 48.44 282 ASN A CA 1
ATOM 2286 C C . ASN A 1 282 ? 23.199 -10.010 -8.024 1.00 48.44 282 ASN A C 1
ATOM 2288 O O . ASN A 1 282 ? 22.049 -10.425 -7.884 1.00 48.44 282 ASN A O 1
ATOM 2292 N N . ARG A 1 283 ? 23.600 -9.463 -9.184 1.00 53.03 283 ARG A N 1
ATOM 2293 C CA . ARG A 1 283 ? 22.759 -9.310 -10.398 1.00 53.03 283 ARG A CA 1
ATOM 2294 C C . ARG A 1 283 ? 21.961 -10.566 -10.774 1.00 53.03 283 ARG A C 1
ATOM 2296 O O . ARG A 1 283 ? 20.814 -10.453 -11.201 1.00 53.03 283 ARG A O 1
ATOM 2303 N N . ILE A 1 284 ? 22.558 -11.747 -10.597 1.00 47.47 284 ILE A N 1
ATOM 2304 C CA . ILE A 1 284 ? 21.968 -13.048 -10.956 1.00 47.47 284 ILE A CA 1
ATOM 2305 C C . ILE A 1 284 ? 20.898 -13.490 -9.944 1.00 47.47 284 ILE A C 1
ATOM 2307 O O . ILE A 1 284 ? 19.900 -14.084 -10.336 1.00 47.47 284 ILE A O 1
ATOM 2311 N N . LEU A 1 285 ? 21.067 -13.166 -8.658 1.00 44.03 285 LEU A N 1
ATOM 2312 C CA . LEU A 1 285 ? 20.161 -13.597 -7.584 1.00 44.03 285 LEU A CA 1
ATOM 2313 C C . LEU A 1 285 ? 18.832 -12.830 -7.586 1.00 44.03 285 LEU A C 1
ATOM 2315 O O . LEU A 1 285 ? 17.802 -13.396 -7.233 1.00 44.03 285 LEU A O 1
ATOM 2319 N N . TYR A 1 286 ? 18.843 -11.564 -8.014 1.00 53.53 286 TYR A N 1
ATOM 2320 C CA . TYR A 1 286 ? 17.681 -10.669 -7.903 1.00 53.53 286 TYR A CA 1
ATOM 2321 C C . TYR A 1 286 ? 17.093 -10.232 -9.254 1.00 53.53 286 TYR A C 1
ATOM 2323 O O . TYR A 1 286 ? 16.113 -9.488 -9.297 1.00 53.53 286 TYR A O 1
ATOM 2331 N N . ASN A 1 287 ? 17.673 -10.698 -10.368 1.00 56.72 287 ASN A N 1
ATOM 2332 C CA . ASN A 1 287 ? 17.233 -10.422 -11.741 1.00 56.72 287 ASN A CA 1
ATOM 2333 C C . ASN A 1 287 ? 17.075 -8.916 -12.061 1.00 56.72 287 ASN A C 1
ATOM 2335 O O . ASN A 1 287 ? 16.225 -8.505 -12.856 1.00 56.72 287 ASN A O 1
ATOM 2339 N N . VAL A 1 288 ? 17.886 -8.069 -11.420 1.00 60.31 288 VAL A N 1
ATOM 2340 C CA . VAL A 1 288 ? 17.840 -6.608 -11.568 1.00 60.31 288 VAL A CA 1
ATOM 2341 C C . VAL A 1 288 ? 18.739 -6.199 -12.736 1.00 60.31 288 VAL A C 1
ATOM 2343 O O . VAL A 1 288 ? 19.823 -5.651 -12.560 1.00 60.31 288 VAL A O 1
ATOM 2346 N N . ASN A 1 289 ? 18.311 -6.501 -13.960 1.00 62.88 289 ASN A N 1
ATOM 2347 C CA . ASN A 1 289 ? 18.982 -6.008 -15.161 1.00 62.88 289 ASN A CA 1
ATOM 2348 C C . ASN A 1 289 ? 18.500 -4.594 -15.502 1.00 62.88 289 ASN A C 1
ATOM 2350 O O . ASN A 1 289 ? 17.324 -4.260 -15.324 1.00 62.88 289 ASN A O 1
ATOM 2354 N N . CYS A 1 290 ? 19.397 -3.762 -16.039 1.00 74.19 290 CYS A N 1
ATOM 2355 C CA . CYS A 1 290 ? 18.980 -2.500 -16.639 1.00 74.19 290 CYS A CA 1
ATOM 2356 C C . CYS A 1 290 ? 18.031 -2.810 -17.805 1.00 74.19 290 CYS A C 1
ATOM 2358 O O . CYS A 1 290 ? 18.415 -3.425 -18.796 1.00 74.19 290 CYS A O 1
ATOM 2360 N N . THR A 1 291 ? 16.776 -2.387 -17.682 1.00 73.81 291 THR A N 1
ATOM 2361 C CA . THR A 1 291 ? 15.737 -2.615 -18.702 1.00 73.81 291 THR A CA 1
ATOM 2362 C C . THR A 1 291 ? 15.853 -1.653 -19.883 1.00 73.81 291 THR A C 1
ATOM 2364 O O . THR A 1 291 ? 15.175 -1.812 -20.898 1.00 73.81 291 THR A O 1
ATOM 2367 N N . ARG A 1 292 ? 16.719 -0.641 -19.775 1.00 80.56 292 ARG A N 1
ATOM 2368 C CA . ARG A 1 292 ? 16.969 0.333 -20.832 1.00 80.56 292 ARG A CA 1
ATOM 2369 C C . ARG A 1 292 ? 18.087 -0.175 -21.729 1.00 80.56 292 ARG A C 1
ATOM 2371 O O . ARG A 1 292 ? 19.245 0.138 -21.510 1.00 80.56 292 ARG A O 1
ATOM 2378 N N . LEU A 1 293 ? 17.717 -0.890 -22.790 1.00 79.25 293 LEU A N 1
ATOM 2379 C CA . LEU A 1 293 ? 18.645 -1.437 -23.797 1.00 79.25 293 LEU A CA 1
ATOM 2380 C C . LEU A 1 293 ? 19.611 -0.394 -24.399 1.00 79.25 293 L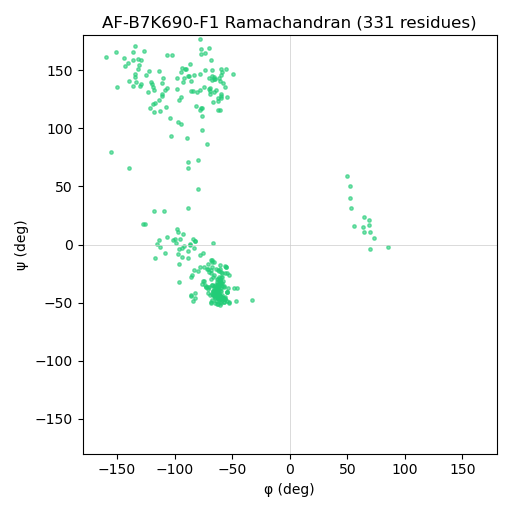EU A C 1
ATOM 2382 O O . LEU A 1 293 ? 20.696 -0.743 -24.850 1.00 79.25 293 LEU A O 1
ATOM 2386 N N . LYS A 1 294 ? 19.225 0.891 -24.407 1.00 84.31 294 LYS A N 1
ATOM 2387 C CA . LYS A 1 294 ? 20.067 2.007 -24.874 1.00 84.31 294 LYS A CA 1
ATOM 2388 C C . LYS A 1 294 ? 21.137 2.433 -23.858 1.00 84.31 294 LYS A C 1
ATOM 2390 O O . LYS A 1 294 ? 22.106 3.082 -24.236 1.00 84.31 294 LYS A O 1
ATOM 2395 N N . CYS A 1 295 ? 20.975 2.087 -22.583 1.00 82.44 295 CYS A N 1
ATOM 2396 C CA . CYS A 1 295 ? 21.934 2.398 -21.534 1.00 82.44 295 CYS A CA 1
ATOM 2397 C C . CYS A 1 295 ? 23.074 1.381 -21.542 1.00 82.44 295 CYS A C 1
ATOM 2399 O O . CYS A 1 295 ? 22.865 0.191 -21.317 1.00 82.44 295 CYS A O 1
ATOM 2401 N N . LYS A 1 296 ? 24.296 1.869 -21.760 1.00 78.88 296 LYS A N 1
ATOM 2402 C CA . LYS A 1 296 ? 25.523 1.060 -21.707 1.00 78.88 296 LYS A CA 1
ATOM 2403 C C . LYS A 1 296 ? 26.298 1.231 -20.399 1.00 78.88 296 LYS A C 1
ATOM 2405 O O . LYS A 1 296 ? 27.385 0.684 -20.269 1.00 78.88 296 LYS A O 1
ATOM 2410 N N . ASN A 1 297 ? 25.772 2.004 -19.445 1.00 77.38 297 ASN A N 1
ATOM 2411 C CA . ASN A 1 297 ? 26.459 2.274 -18.188 1.00 77.38 297 ASN A CA 1
ATOM 2412 C C . ASN A 1 297 ? 26.355 1.047 -17.258 1.00 77.38 297 ASN A C 1
ATOM 2414 O O . ASN A 1 297 ? 25.266 0.784 -16.736 1.00 77.38 297 ASN A O 1
ATOM 2418 N N . PRO A 1 298 ? 27.459 0.321 -16.986 1.00 70.44 298 PRO A N 1
ATOM 2419 C CA . PRO A 1 298 ? 27.436 -0.835 -16.093 1.00 70.44 298 PRO A CA 1
ATOM 2420 C C . PRO A 1 298 ? 27.149 -0.443 -14.638 1.00 70.44 298 PRO A C 1
ATOM 2422 O O . PRO A 1 298 ? 26.822 -1.323 -13.851 1.00 70.44 298 PRO A O 1
ATOM 2425 N N . ASN A 1 299 ? 27.231 0.854 -14.315 1.00 73.75 299 ASN A N 1
ATOM 2426 C CA . ASN A 1 299 ? 26.967 1.480 -13.023 1.00 73.75 299 ASN A CA 1
ATOM 2427 C C . ASN A 1 299 ? 25.801 2.496 -13.086 1.00 73.75 299 ASN A C 1
ATOM 2429 O O . ASN A 1 299 ? 25.727 3.407 -12.272 1.00 73.75 299 ASN A O 1
ATOM 2433 N N . CYS A 1 300 ? 24.839 2.285 -14.000 1.00 76.50 300 CYS A N 1
ATOM 2434 C CA . CYS A 1 300 ? 23.591 3.046 -14.172 1.00 76.50 300 CYS A CA 1
ATOM 2435 C C . CYS A 1 300 ? 22.955 3.614 -12.872 1.00 76.50 300 CYS A C 1
ATOM 2437 O O . CYS A 1 300 ? 22.641 4.798 -12.829 1.00 76.50 300 CYS A O 1
ATOM 2439 N N . GLY A 1 301 ? 22.802 2.830 -11.794 1.00 82.00 301 GLY A N 1
ATOM 2440 C CA . GLY A 1 301 ? 22.345 3.321 -10.482 1.00 82.00 301 GLY A CA 1
ATOM 2441 C C . GLY A 1 301 ? 20.855 3.674 -10.428 1.00 82.00 301 GLY A C 1
ATOM 2442 O O . GLY A 1 301 ? 20.377 4.188 -9.416 1.00 82.00 301 GLY A O 1
ATOM 2443 N N . PHE A 1 302 ? 20.126 3.395 -11.511 1.00 88.31 302 PHE A N 1
ATOM 2444 C CA . PHE A 1 302 ? 18.680 3.517 -11.590 1.00 88.31 302 PHE A CA 1
ATOM 2445 C C . PHE A 1 302 ? 18.004 2.223 -11.132 1.00 88.31 302 PHE A C 1
ATOM 2447 O O . PHE A 1 302 ? 18.492 1.110 -11.358 1.00 88.31 302 PHE A O 1
ATOM 2454 N N . ILE A 1 303 ? 16.861 2.398 -10.486 1.00 89.62 303 ILE A N 1
ATOM 2455 C CA . ILE A 1 303 ? 15.939 1.335 -10.115 1.00 89.62 303 ILE A CA 1
ATOM 2456 C C . ILE A 1 303 ? 15.118 1.001 -11.369 1.00 89.62 303 ILE A C 1
ATOM 2458 O O . ILE A 1 303 ? 14.604 1.918 -12.021 1.00 89.62 303 ILE A O 1
ATOM 2462 N N . PRO A 1 304 ? 14.978 -0.282 -11.752 1.00 88.56 304 PRO A N 1
ATOM 2463 C CA . PRO A 1 304 ? 14.104 -0.657 -12.854 1.00 88.56 304 PRO A CA 1
ATOM 2464 C C . PRO A 1 304 ? 12.673 -0.160 -12.635 1.00 88.56 304 PRO A C 1
ATOM 2466 O O . PRO A 1 304 ? 12.183 -0.124 -11.516 1.00 88.56 304 PRO A O 1
ATOM 2469 N N . ASN A 1 305 ? 11.947 0.115 -13.718 1.00 89.88 305 ASN A N 1
ATOM 2470 C CA . ASN A 1 305 ? 10.525 0.485 -13.638 1.00 89.88 305 ASN A CA 1
ATOM 2471 C C . ASN A 1 305 ? 9.642 -0.615 -13.020 1.00 89.88 305 ASN A C 1
ATOM 2473 O O . ASN A 1 305 ? 8.535 -0.338 -12.560 1.00 89.88 305 ASN A O 1
ATOM 2477 N N . TYR A 1 306 ? 10.114 -1.864 -13.077 1.00 91.25 306 TYR A N 1
ATOM 2478 C CA . TYR A 1 306 ? 9.386 -3.058 -12.668 1.00 91.25 306 TYR A CA 1
ATOM 2479 C C . TYR A 1 306 ? 10.290 -4.051 -11.921 1.00 91.25 306 TYR A C 1
ATOM 2481 O O . TYR A 1 306 ? 10.560 -5.125 -12.465 1.00 91.25 306 TYR A O 1
ATOM 2489 N N . PRO A 1 307 ? 10.810 -3.720 -10.721 1.00 91.44 307 PRO A N 1
ATOM 2490 C CA . PRO A 1 307 ? 11.543 -4.685 -9.914 1.00 91.44 307 PRO A CA 1
ATOM 2491 C C . PRO A 1 307 ? 10.642 -5.877 -9.581 1.00 91.44 307 PRO A C 1
ATOM 2493 O O . PRO A 1 307 ? 9.425 -5.736 -9.413 1.00 91.44 307 PRO A O 1
ATOM 2496 N N . PHE A 1 308 ? 11.258 -7.052 -9.512 1.00 92.06 308 PHE A N 1
ATOM 2497 C CA . PHE A 1 308 ? 10.582 -8.302 -9.197 1.00 92.06 308 PHE A CA 1
ATOM 2498 C C . PHE A 1 308 ? 10.531 -8.517 -7.686 1.00 92.06 308 PHE A C 1
ATOM 2500 O O . PHE A 1 308 ? 11.483 -8.198 -6.973 1.00 92.06 308 PHE A O 1
ATOM 2507 N N . ILE A 1 309 ? 9.437 -9.115 -7.230 1.00 93.94 309 ILE A N 1
ATOM 2508 C CA . ILE A 1 309 ? 9.334 -9.766 -5.928 1.00 93.94 309 ILE A CA 1
ATOM 2509 C C . ILE A 1 309 ? 9.167 -11.245 -6.209 1.00 93.94 309 ILE A C 1
ATOM 2511 O O . ILE A 1 309 ? 8.164 -11.633 -6.806 1.00 93.94 309 ILE A O 1
ATOM 2515 N N . TYR A 1 310 ? 10.143 -12.048 -5.804 1.00 94.44 310 TYR A N 1
ATOM 2516 C CA . TYR A 1 310 ? 10.033 -13.500 -5.842 1.00 94.44 310 TYR A CA 1
ATOM 2517 C C . TYR A 1 310 ? 9.550 -14.003 -4.491 1.00 94.44 310 TYR A C 1
ATOM 2519 O O . TYR A 1 310 ? 9.892 -13.435 -3.456 1.00 94.44 310 TYR A O 1
ATOM 2527 N N . PHE A 1 311 ? 8.801 -15.093 -4.505 1.00 94.75 311 PHE A N 1
ATOM 2528 C CA . PHE A 1 311 ? 8.343 -15.774 -3.308 1.00 94.75 311 PHE A CA 1
ATOM 2529 C C . PHE A 1 311 ? 8.868 -17.201 -3.318 1.00 94.75 311 PHE A C 1
ATOM 2531 O O . PHE A 1 311 ? 8.902 -17.853 -4.359 1.00 94.75 311 PHE A O 1
ATOM 2538 N N . ASN A 1 312 ? 9.294 -17.690 -2.162 1.00 93.12 312 ASN A N 1
ATOM 2539 C CA . ASN A 1 312 ? 9.727 -19.066 -2.005 1.00 93.12 312 ASN A CA 1
ATOM 2540 C C . ASN A 1 312 ? 8.570 -20.017 -2.365 1.00 93.12 312 ASN A C 1
ATOM 2542 O O . ASN A 1 312 ? 7.463 -19.874 -1.850 1.00 93.12 312 ASN A O 1
ATOM 2546 N N . ILE A 1 313 ? 8.828 -20.979 -3.251 1.00 88.75 313 ILE A N 1
ATOM 2547 C CA . ILE A 1 313 ? 7.797 -21.873 -3.802 1.00 88.75 313 ILE A CA 1
ATOM 2548 C C . ILE A 1 313 ? 7.057 -22.710 -2.741 1.00 88.75 313 ILE A C 1
ATOM 2550 O O . ILE A 1 313 ? 5.853 -22.968 -2.881 1.00 88.75 313 ILE A O 1
ATOM 2554 N N . ASP A 1 314 ? 7.759 -23.085 -1.670 1.00 87.56 314 ASP A N 1
ATOM 2555 C CA . ASP A 1 314 ? 7.243 -23.957 -0.614 1.00 87.56 314 ASP A CA 1
ATOM 2556 C C . ASP A 1 314 ? 6.448 -23.164 0.426 1.00 87.56 314 ASP A C 1
ATOM 2558 O O . ASP A 1 314 ? 5.326 -23.521 0.775 1.00 87.56 314 ASP A O 1
ATOM 2562 N N . THR A 1 315 ? 7.017 -22.055 0.899 1.00 88.69 315 THR A N 1
ATOM 2563 C CA . THR A 1 315 ? 6.475 -21.273 2.023 1.00 88.69 315 THR A CA 1
ATOM 2564 C C . THR A 1 315 ? 5.617 -20.087 1.595 1.00 88.69 315 THR A C 1
ATOM 2566 O O . THR A 1 315 ? 4.939 -19.495 2.430 1.00 88.69 315 THR A O 1
ATOM 2569 N N . GLY A 1 316 ? 5.701 -19.666 0.332 1.00 89.62 316 GLY A N 1
ATOM 2570 C CA . GLY A 1 316 ? 5.087 -18.435 -0.163 1.00 89.62 316 GLY A CA 1
ATOM 2571 C C . GLY A 1 316 ? 5.735 -17.149 0.359 1.00 89.62 316 GLY A C 1
ATOM 2572 O O . GLY A 1 316 ? 5.339 -16.073 -0.069 1.00 89.62 316 GLY A O 1
ATOM 2573 N N . LYS A 1 317 ? 6.731 -17.209 1.253 1.00 92.81 317 LYS A N 1
ATOM 2574 C CA . LYS A 1 317 ? 7.365 -16.010 1.827 1.00 92.81 317 LYS A CA 1
ATOM 2575 C C . LYS A 1 317 ? 8.166 -15.233 0.775 1.00 92.81 317 LYS A C 1
ATOM 2577 O O . LYS A 1 317 ? 8.782 -15.868 -0.085 1.00 92.81 317 LYS A O 1
ATOM 2582 N N . PRO A 1 318 ? 8.201 -13.889 0.841 1.00 95.31 318 PRO A N 1
ATOM 2583 C CA . PRO A 1 318 ? 9.011 -13.083 -0.060 1.00 95.31 318 PRO A CA 1
ATOM 2584 C C . PRO A 1 318 ? 10.493 -13.430 0.112 1.00 95.31 318 PRO A C 1
ATOM 2586 O O . PRO A 1 318 ? 10.962 -13.722 1.213 1.00 95.31 318 PRO A O 1
ATOM 2589 N N . LEU A 1 319 ? 11.219 -13.420 -0.999 1.00 93.56 319 LEU A N 1
ATOM 2590 C CA . LEU A 1 319 ? 12.667 -13.542 -1.031 1.00 93.56 319 LEU A CA 1
ATOM 2591 C C . LEU A 1 319 ? 13.307 -12.154 -0.977 1.00 93.56 319 LEU A C 1
ATOM 2593 O O . LEU A 1 319 ? 12.751 -11.175 -1.486 1.00 93.56 319 LEU A O 1
ATOM 2597 N N . ALA A 1 320 ? 14.519 -12.099 -0.419 1.00 91.06 320 ALA A N 1
ATOM 2598 C CA . ALA A 1 320 ? 15.341 -10.895 -0.413 1.00 91.06 320 ALA A CA 1
ATOM 2599 C C . ALA A 1 320 ? 15.443 -10.271 -1.829 1.00 91.06 320 ALA A C 1
ATOM 2601 O O . ALA A 1 320 ? 15.435 -11.003 -2.824 1.00 91.06 320 ALA A O 1
ATOM 2602 N N . PRO A 1 321 ? 15.536 -8.933 -1.943 1.00 92.00 321 PRO A N 1
ATOM 2603 C CA . PRO A 1 321 ? 15.635 -7.961 -0.847 1.00 92.00 321 PRO A CA 1
ATOM 2604 C C . PRO A 1 321 ? 14.282 -7.557 -0.236 1.00 92.00 321 PRO A C 1
ATOM 2606 O O . PRO A 1 321 ? 14.235 -6.676 0.616 1.00 92.00 321 PRO A O 1
ATOM 2609 N N . TRP A 1 322 ? 13.177 -8.170 -0.668 1.00 95.31 322 TRP A N 1
ATOM 2610 C CA . TRP A 1 322 ? 11.853 -7.846 -0.150 1.00 95.31 322 TRP A CA 1
ATOM 2611 C C . TRP A 1 322 ? 11.571 -8.603 1.140 1.00 95.31 322 TRP A C 1
ATOM 2613 O O . TRP A 1 322 ? 11.737 -9.820 1.212 1.00 95.31 322 TRP A O 1
ATOM 2623 N N . ILE A 1 323 ? 11.081 -7.878 2.137 1.00 97.31 323 ILE A N 1
ATOM 2624 C CA . ILE A 1 323 ? 10.582 -8.440 3.391 1.00 97.31 323 ILE A CA 1
ATOM 2625 C C . ILE A 1 323 ? 9.165 -7.937 3.651 1.00 97.31 323 ILE A C 1
ATOM 2627 O O . ILE A 1 323 ? 8.692 -7.005 2.995 1.00 97.31 323 ILE A O 1
ATOM 2631 N N . TYR A 1 324 ? 8.470 -8.558 4.597 1.00 98.12 324 TYR A N 1
ATOM 2632 C CA . TYR A 1 324 ? 7.180 -8.052 5.051 1.00 98.12 324 TYR A CA 1
ATOM 2633 C C . TYR A 1 324 ? 7.345 -6.705 5.760 1.00 98.12 324 TYR A C 1
ATOM 2635 O O . TYR A 1 324 ? 8.342 -6.465 6.437 1.00 98.12 324 TYR A O 1
ATOM 2643 N N . LEU A 1 325 ? 6.369 -5.808 5.588 1.00 98.38 325 LEU A N 1
ATOM 2644 C CA . LEU A 1 325 ? 6.424 -4.462 6.167 1.00 98.38 325 LEU A CA 1
ATOM 2645 C C . LEU A 1 325 ? 6.510 -4.488 7.700 1.00 98.38 325 LEU A C 1
ATOM 2647 O O . LEU A 1 325 ? 7.133 -3.605 8.279 1.00 98.38 325 LEU A O 1
ATOM 2651 N N . ASP A 1 326 ? 5.935 -5.500 8.351 1.00 96.88 326 ASP A N 1
ATOM 2652 C CA . ASP A 1 326 ? 6.016 -5.701 9.805 1.00 96.88 326 ASP A CA 1
ATOM 2653 C C . ASP A 1 326 ? 7.454 -5.890 10.324 1.00 96.88 326 ASP A C 1
ATOM 2655 O O . ASP A 1 326 ? 7.713 -5.668 11.502 1.00 96.88 326 ASP A O 1
ATOM 2659 N N . GLN A 1 327 ? 8.402 -6.210 9.440 1.00 97.12 327 GLN A N 1
ATOM 2660 C CA . GLN A 1 327 ? 9.832 -6.305 9.732 1.00 97.12 327 GLN A CA 1
ATOM 2661 C C . GLN A 1 327 ? 10.590 -4.996 9.459 1.00 97.12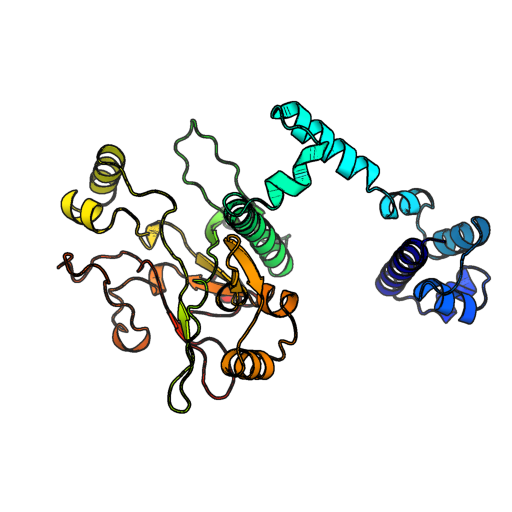 327 GLN A C 1
ATOM 2663 O O . GLN A 1 327 ? 11.814 -4.979 9.527 1.00 97.12 327 GLN A O 1
ATOM 2668 N N . LEU A 1 328 ? 9.905 -3.882 9.170 1.00 97.31 328 LEU A N 1
ATOM 2669 C CA . LEU A 1 328 ? 10.526 -2.584 8.866 1.00 97.31 328 LEU A CA 1
ATOM 2670 C C . LEU A 1 328 ? 11.602 -2.169 9.881 1.00 97.31 328 LEU A C 1
ATOM 2672 O O . LEU A 1 328 ? 12.621 -1.611 9.481 1.00 97.31 328 LEU A O 1
ATOM 2676 N N . GLU A 1 329 ? 11.412 -2.443 11.173 1.00 95.12 329 GLU A N 1
ATOM 2677 C CA . GLU A 1 329 ? 12.377 -2.056 12.209 1.00 95.12 329 GLU A CA 1
ATOM 2678 C C . GLU A 1 329 ? 13.778 -2.646 11.964 1.00 95.12 329 GLU A C 1
ATOM 2680 O O . GLU A 1 329 ? 14.776 -1.968 12.209 1.00 95.12 329 GLU A O 1
ATOM 2685 N N . THR A 1 330 ? 13.883 -3.838 11.360 1.00 94.94 330 THR A N 1
ATOM 2686 C CA . THR A 1 330 ? 15.180 -4.453 11.021 1.00 94.94 330 THR A CA 1
ATOM 2687 C C . THR A 1 330 ? 15.933 -3.690 9.928 1.00 94.94 330 THR A C 1
ATOM 2689 O O . THR A 1 330 ? 17.119 -3.926 9.704 1.00 94.94 330 THR A O 1
ATOM 2692 N N . LEU A 1 331 ? 15.252 -2.793 9.210 1.00 94.38 331 LEU A N 1
ATOM 2693 C CA . LEU A 1 331 ? 15.827 -1.946 8.171 1.00 94.38 331 LEU A CA 1
ATOM 2694 C C . LEU A 1 331 ? 16.192 -0.537 8.668 1.00 94.38 331 LEU A C 1
ATOM 2696 O O . LEU A 1 331 ? 16.833 0.211 7.930 1.00 94.38 331 LEU A O 1
ATOM 2700 N N . LEU A 1 332 ? 15.809 -0.172 9.893 1.00 90.75 332 LEU A N 1
ATOM 2701 C CA . LEU A 1 332 ? 16.080 1.145 10.490 1.00 90.75 332 LEU A CA 1
ATOM 2702 C C . LEU A 1 332 ? 17.321 1.155 11.401 1.00 90.75 332 LEU A C 1
ATOM 2704 O O . LEU A 1 332 ? 17.518 2.119 12.143 1.00 90.75 332 LEU A O 1
ATOM 2708 N N . ILE A 1 333 ? 18.105 0.072 11.356 1.00 74.00 333 ILE A N 1
ATOM 2709 C CA . ILE A 1 333 ? 19.375 -0.120 12.073 1.00 74.00 333 ILE A CA 1
ATOM 2710 C C . ILE A 1 333 ? 20.509 0.611 11.360 1.00 74.00 333 ILE A C 1
ATOM 2712 O O . ILE A 1 333 ? 20.579 0.503 10.106 1.00 74.00 333 ILE A O 1
#

Mean predicted aligned error: 10.81 Å

Sequence (333 aa):
MDANILIELGNFLHKIRTRKGLSQEYLAELADLDRTYISLLERGKRNPSLTCINSIFQALDIDIIEIFQLFDYTNKINQLSQFCQSYDLEFEYLAEVLNDPKVIPMIRGKSFEFTVKKYISQILSPQKYEITNPRLNAQTGVKDVDVMIINKESNQTYTVECKLAAKGSFRTNPKANPYLKVKCMRSRTLGQEAAQQRANSTGLSHELWSIHSDQYRQEDFDFVVTSIANVFYETTDDGLYQWKPDQEAELFLSKLGITNQQQAFQTMLIARSRELVSNQPNRILYNVNCTRLKCKNPNCGFIPNYPFIYFNIDTGKPLAPWIYLDQLETLLI

InterPro domains:
  IPR001387 Cro/C1-type, helix-turn-helix domain [PF01381] (13-66)
  IPR001387 Cro/C1-type, helix-turn-helix domain [PS50943] (13-67)
  IPR001387 Cro/C1-type, helix-turn-helix domain [SM00530] (12-67)
  IPR001387 Cro/C1-type, helix-turn-helix domain [cd00093] (10-67)
  IPR010982 Lambda repressor-like, DNA-binding domain superfamily [G3DSA:1.10.260.40] (1-73)
  IPR010982 Lambda repressor-like, DNA-binding domain superfamily [SSF47413] (3-71)
  IPR050807 Transcriptional regulator/dioxygenase, bacterial-type [PTHR46797] (8-103)